Protein AF-A0A2C9KXL7-F1 (afdb_monomer_lite)

Foldseek 3Di:
DDDDDDDPDDDDDDYDDDDDDDDPPDPDPDDDDDDDDDDDDDDDDPPVDDQPDDDDPVLVVVLVVLVLVVQLVLLLLVLVLLCVLLVHDPPDVVSVLSSVVQSVVQVVVQCCCCPVNPVGNDRDHDDLVVSLVSVVSCPDPVSDPDPPPPPDDDDDDPPPPPVDDDPDDDDDDDPDCLVSSVVSSVVVVVVVVVVVVVVVVCVVVCVVVVVVVVDDPVNVVVVVVVSVVSCVVSCCVVCVLPVPLVVQLVVQLCCLVPPVLPPFDQDDDDDDDDDDDDGPRDPCSNSNVNVVSVVVSLVVLQVCLVVPVFDPDLPDSNLVSHSCSCVVVVVPDDPDDDSDPDPD

Organism: Biomphalaria glabrata (NCBI:txid6526)

Sequence (344 aa):
MRHSAGNYKELAMSSVATDDTNKKDEFDFVATGNGESKGVPAPASTLKYKVKDVPPIPVTLMSALQHILLSISGCLTTSAVVADVACVPDDHPVRSQLFCTTLFMVGVCTLMQTAIGVRLPIFQGPSSSFLVPLLALQRDPTWNCSNIYDVNNDNSEFQANVTMATNVSTMAGGIDPLPGIKWRLQQMGGALMAASFVEVILGGFGLLGFILRFIGPITVACTISLIGVSLYRLPIIYGRPNFIVALCCLLLVLTFVLYLNKVKLPLPKCGKGKNLKGRPRFAIFQLIPILLAVVIMWIASWILTLCNVFTDDRNSTAYKARADAKLDIIYSSNWLQLTYPDFN

Secondary structure (DSSP, 8-state):
-----------------------------------------------SS-TT----HHHHHHHHHHHHHHHHHHHHHHHHHHHHHTT--TT-HHHHHHHHHHHHHHHHHHHHHHHTSS-S----PPPGGGHHHHHHHTTSTTT----TT---S---------TTS--S---SS---SHHHHHHHHHHHHHHHHHHHHHHHHHHHTTHHHHHHTT--HHHHHHHHHHHHHHTTHHHHHHHGGGHHHHHHHHHHHHHHHHTGGG----------SS--PPP----HHHHSHHHHHHHHHHHHHHHHHHTT-S---TTSTTGGGSTTTTHHHHHHS-S-----S---

InterPro domains:
  IPR006043 Nucleobase cation symporter 2 family [PF00860] (60-309)

Radius of gyration: 28.24 Å; chains: 1; bounding box: 69×70×94 Å

pLDDT: mean 70.43, std 23.05, range [21.81, 95.06]

Structure (mmCIF, N/CA/C/O backbone):
data_AF-A0A2C9KXL7-F1
#
_entry.id   AF-A0A2C9KXL7-F1
#
loop_
_atom_site.group_PDB
_atom_site.id
_atom_site.type_symbol
_atom_site.label_atom_id
_atom_site.label_alt_id
_atom_site.label_comp_id
_atom_site.label_asym_id
_atom_site.label_entity_id
_atom_site.label_seq_id
_atom_site.pdbx_PDB_ins_code
_atom_site.Cartn_x
_atom_site.Cartn_y
_atom_site.Cartn_z
_atom_site.occupancy
_atom_site.B_iso_or_equiv
_atom_site.auth_seq_id
_atom_site.auth_comp_id
_atom_site.auth_asym_id
_atom_site.auth_atom_id
_atom_site.pdbx_PDB_model_num
ATOM 1 N N . MET A 1 1 ? 42.997 -27.854 56.104 1.00 34.69 1 MET A N 1
ATOM 2 C CA . MET A 1 1 ? 44.311 -27.172 56.028 1.00 34.69 1 MET A CA 1
ATOM 3 C C . MET A 1 1 ? 44.316 -26.395 54.721 1.00 34.69 1 MET A C 1
ATOM 5 O O . MET A 1 1 ? 44.150 -27.016 53.689 1.00 34.69 1 MET A O 1
ATOM 9 N N . ARG A 1 2 ? 44.030 -25.091 54.779 1.00 25.77 2 ARG A N 1
ATOM 10 C CA . ARG A 1 2 ? 44.997 -23.972 54.799 1.00 25.77 2 ARG A CA 1
ATOM 11 C C . ARG A 1 2 ? 45.667 -23.723 53.438 1.00 25.77 2 ARG A C 1
ATOM 13 O O . ARG A 1 2 ? 46.233 -24.643 52.872 1.00 25.77 2 ARG A O 1
ATOM 20 N N . HIS A 1 3 ? 45.682 -22.430 53.091 1.00 28.17 3 HIS A N 1
ATOM 21 C CA . HIS A 1 3 ? 46.387 -21.719 52.012 1.00 28.17 3 HIS A CA 1
ATOM 22 C C . HIS A 1 3 ? 45.658 -21.609 50.666 1.00 28.17 3 HIS A C 1
ATOM 24 O O . HIS A 1 3 ? 45.157 -22.593 50.151 1.00 28.17 3 HIS A O 1
ATOM 30 N N . SER A 1 4 ? 45.607 -20.454 49.999 1.00 28.12 4 SER A N 1
ATOM 31 C CA . SER A 1 4 ? 45.977 -19.066 50.335 1.00 28.12 4 SER A CA 1
ATOM 32 C C . SER A 1 4 ? 45.520 -18.220 49.141 1.00 28.12 4 SER A C 1
ATOM 34 O O . SER A 1 4 ? 45.878 -18.528 48.013 1.00 28.12 4 SER A O 1
ATOM 36 N N . ALA A 1 5 ? 44.601 -17.279 49.341 1.00 28.36 5 ALA A N 1
ATOM 37 C CA . ALA A 1 5 ? 44.811 -15.840 49.162 1.00 28.36 5 ALA A CA 1
ATOM 38 C C . ALA A 1 5 ? 45.624 -15.411 47.920 1.00 28.36 5 ALA A C 1
ATOM 40 O O . ALA A 1 5 ? 46.840 -15.567 47.866 1.00 28.36 5 ALA A O 1
ATOM 41 N N . GLY A 1 6 ? 44.923 -14.744 47.003 1.00 30.23 6 GLY A N 1
ATOM 42 C CA . GLY A 1 6 ? 45.456 -13.906 45.932 1.00 30.23 6 GLY A CA 1
ATOM 43 C C . GLY A 1 6 ? 44.393 -12.881 45.547 1.00 30.23 6 GLY A C 1
ATOM 44 O O . GLY A 1 6 ? 43.761 -12.984 44.506 1.00 30.23 6 GLY A O 1
ATOM 45 N N . ASN A 1 7 ? 44.122 -11.967 46.475 1.00 25.98 7 ASN A N 1
ATOM 46 C CA . ASN A 1 7 ? 43.148 -10.892 46.358 1.00 25.98 7 ASN A CA 1
ATOM 47 C C . ASN A 1 7 ? 43.824 -9.711 45.638 1.00 25.98 7 ASN A C 1
ATOM 49 O O . ASN A 1 7 ? 44.727 -9.106 46.211 1.00 25.98 7 ASN A O 1
ATOM 53 N N . TYR A 1 8 ? 43.379 -9.361 44.430 1.00 29.19 8 TYR A N 1
ATOM 54 C CA . TYR A 1 8 ? 43.470 -7.983 43.947 1.00 29.19 8 TYR A CA 1
ATOM 55 C C . TYR A 1 8 ? 42.103 -7.348 44.171 1.00 29.19 8 TYR A C 1
ATOM 57 O O . TYR A 1 8 ? 41.140 -7.590 43.448 1.00 29.19 8 TYR A O 1
ATOM 65 N N . LYS A 1 9 ? 42.043 -6.595 45.266 1.00 28.52 9 LYS A N 1
ATOM 66 C CA . LYS A 1 9 ? 40.953 -5.706 45.636 1.00 28.52 9 LYS A CA 1
ATOM 67 C C . LYS A 1 9 ? 40.817 -4.565 44.626 1.00 28.52 9 LYS A C 1
ATOM 69 O O . LYS A 1 9 ? 41.809 -3.963 44.237 1.00 28.52 9 LYS A O 1
ATOM 74 N N . GLU A 1 10 ? 39.551 -4.279 44.337 1.00 29.39 10 GLU A N 1
ATOM 75 C CA . GLU A 1 10 ? 38.912 -2.956 44.320 1.00 29.39 10 GLU A CA 1
ATOM 76 C C . GLU A 1 10 ? 39.562 -1.816 43.529 1.00 29.39 10 GLU A C 1
ATOM 78 O O . GLU A 1 10 ? 40.502 -1.168 43.977 1.00 29.39 10 GLU A O 1
ATOM 83 N N . LEU A 1 11 ? 38.888 -1.460 42.436 1.00 27.67 11 LEU A N 1
ATOM 84 C CA . LEU A 1 11 ? 37.921 -0.349 42.408 1.00 27.67 11 LEU A CA 1
ATOM 85 C C . LEU A 1 11 ? 36.633 -0.948 41.782 1.00 27.67 11 LEU A C 1
ATOM 87 O O . LEU A 1 11 ? 36.633 -1.233 40.591 1.00 27.67 11 LEU A O 1
ATOM 91 N N . ALA A 1 12 ? 35.592 -1.420 42.493 1.00 27.14 12 ALA A N 1
ATOM 92 C CA . ALA A 1 12 ? 34.653 -0.703 43.376 1.00 27.14 12 ALA A CA 1
ATOM 93 C C . ALA A 1 12 ? 34.350 0.697 42.819 1.00 27.14 12 ALA A C 1
ATOM 95 O O . ALA A 1 12 ? 35.258 1.491 42.621 1.00 27.14 12 ALA A O 1
ATOM 96 N N . MET A 1 13 ? 33.115 1.087 42.510 1.00 25.73 13 MET A N 1
ATOM 97 C CA . MET A 1 13 ? 31.882 1.005 43.304 1.00 25.73 13 MET A CA 1
ATOM 98 C C . MET A 1 13 ? 30.797 1.635 42.390 1.00 25.73 13 MET A C 1
ATOM 100 O O . MET A 1 13 ? 31.125 2.524 41.613 1.00 25.73 13 MET A O 1
ATOM 104 N N . SER A 1 14 ? 29.506 1.320 42.365 1.00 24.77 14 SER A N 1
ATOM 105 C CA . SER A 1 14 ? 28.594 0.642 43.282 1.00 24.77 14 SER A CA 1
ATOM 106 C C . SER A 1 14 ? 27.264 0.528 42.511 1.00 24.77 14 SER A C 1
ATOM 108 O O . SER A 1 14 ? 26.888 1.488 41.846 1.00 24.77 14 SER A O 1
ATOM 110 N N . SER A 1 15 ? 26.590 -0.627 42.502 1.00 23.67 15 SER A N 1
ATOM 111 C CA . SER A 1 15 ? 25.497 -0.942 43.449 1.00 23.67 15 SER A CA 1
ATOM 112 C C . SER A 1 15 ? 24.140 -0.397 42.971 1.00 23.67 15 SER A C 1
ATOM 114 O O . SER A 1 15 ? 24.034 0.763 42.610 1.00 23.67 15 SER A O 1
ATOM 116 N N . VAL A 1 16 ? 23.035 -1.137 42.970 1.00 25.02 16 VAL A N 1
ATOM 117 C CA . VAL A 1 16 ? 22.742 -2.478 43.482 1.00 25.02 16 VAL A CA 1
ATOM 118 C C . VAL A 1 16 ? 21.429 -2.920 42.838 1.00 25.02 16 VAL A C 1
ATOM 120 O O . VAL A 1 16 ? 20.571 -2.099 42.520 1.00 25.02 16 VAL A O 1
ATOM 123 N N . ALA A 1 17 ? 21.311 -4.227 42.651 1.00 27.42 17 ALA A N 1
ATOM 124 C CA . ALA A 1 17 ? 20.092 -4.915 42.279 1.00 27.42 17 ALA A CA 1
ATOM 125 C C . ALA A 1 17 ? 19.097 -4.986 43.451 1.00 27.42 17 ALA A C 1
ATOM 127 O O . ALA A 1 17 ? 19.484 -5.165 44.599 1.00 27.42 17 ALA A O 1
ATOM 128 N N . THR A 1 18 ? 17.812 -4.918 43.142 1.00 24.58 18 THR A N 1
ATOM 129 C CA . THR A 1 18 ? 16.708 -5.628 43.820 1.00 24.58 18 THR A CA 1
ATOM 130 C C . THR A 1 18 ? 15.579 -5.613 42.782 1.00 24.58 18 THR A C 1
ATOM 132 O O . THR A 1 18 ? 15.239 -4.549 42.272 1.00 24.58 18 THR A O 1
ATOM 135 N N . ASP A 1 19 ? 15.251 -6.743 42.147 1.00 21.81 19 ASP A N 1
ATOM 136 C CA . ASP A 1 19 ? 14.302 -7.762 42.641 1.00 21.81 19 ASP A CA 1
ATOM 137 C C . ASP A 1 19 ? 12.971 -7.075 43.016 1.00 21.81 19 ASP A C 1
ATOM 139 O O . ASP A 1 19 ? 12.951 -6.173 43.843 1.00 21.81 19 ASP A O 1
ATOM 143 N N . ASP A 1 20 ? 11.822 -7.348 42.405 1.00 22.94 20 ASP A N 1
ATOM 144 C CA . ASP A 1 20 ? 11.291 -8.673 42.142 1.00 22.94 20 ASP A CA 1
ATOM 145 C C . ASP A 1 20 ? 10.040 -8.569 41.229 1.00 22.94 20 ASP A C 1
ATOM 147 O O . ASP A 1 20 ? 9.302 -7.583 41.245 1.00 22.94 20 ASP A O 1
ATOM 151 N N . THR A 1 21 ? 9.854 -9.611 40.422 1.00 24.66 21 THR A N 1
ATOM 152 C CA . THR A 1 21 ? 8.599 -10.200 39.916 1.00 24.66 21 THR A CA 1
ATOM 153 C C . THR A 1 21 ? 7.390 -9.365 39.418 1.00 24.66 21 THR A C 1
ATOM 155 O O . THR A 1 21 ? 6.641 -8.721 40.143 1.00 24.66 21 THR A O 1
ATOM 158 N N . ASN A 1 22 ? 7.046 -9.671 38.156 1.00 28.45 22 ASN A N 1
ATOM 159 C CA . ASN A 1 22 ? 5.683 -9.923 37.661 1.00 28.45 22 ASN A CA 1
ATOM 160 C C . ASN A 1 22 ? 4.762 -8.709 37.423 1.00 28.45 22 ASN A C 1
ATOM 162 O O . ASN A 1 22 ? 3.909 -8.358 38.236 1.00 28.45 22 ASN A O 1
ATOM 166 N N . LYS A 1 23 ? 4.813 -8.172 36.198 1.00 24.20 23 LYS A N 1
ATOM 167 C CA . LYS A 1 23 ? 3.629 -7.578 35.574 1.00 24.20 23 LYS A CA 1
ATOM 168 C C . LYS A 1 23 ? 3.590 -7.945 34.097 1.00 24.20 23 LYS A C 1
ATOM 170 O O . LYS A 1 23 ? 4.365 -7.447 33.291 1.00 24.20 23 LYS A O 1
ATOM 175 N N . LYS A 1 24 ? 2.713 -8.899 33.791 1.00 23.48 24 LYS A N 1
ATOM 176 C CA . LYS A 1 24 ? 2.246 -9.216 32.445 1.00 23.48 24 LYS A CA 1
ATOM 177 C C . LYS A 1 24 ? 1.692 -7.936 31.823 1.00 23.48 24 LYS A C 1
ATOM 179 O O . LYS A 1 24 ? 0.673 -7.429 32.287 1.00 23.48 24 LYS A O 1
ATOM 184 N N . ASP A 1 25 ? 2.338 -7.447 30.775 1.00 26.02 25 ASP A N 1
ATOM 185 C CA . ASP A 1 25 ? 1.721 -6.490 29.863 1.00 26.02 25 ASP A CA 1
ATOM 186 C C . ASP A 1 25 ? 0.778 -7.287 28.955 1.00 26.02 25 ASP A C 1
ATOM 188 O O . ASP A 1 25 ? 1.107 -7.718 27.849 1.00 26.02 25 ASP A O 1
ATOM 192 N N . GLU A 1 26 ? -0.377 -7.592 29.542 1.00 25.67 26 GLU A N 1
ATOM 193 C CA . GLU A 1 26 ? -1.526 -8.246 28.940 1.00 25.67 26 GLU A CA 1
ATOM 194 C C . GLU A 1 26 ? -2.040 -7.362 27.796 1.00 25.67 26 GLU A C 1
ATOM 196 O O . GLU A 1 26 ? -2.514 -6.242 27.994 1.00 25.67 26 GLU A O 1
ATOM 201 N N . PHE A 1 27 ? -1.867 -7.845 26.566 1.00 25.75 27 PHE A N 1
ATOM 202 C CA . PHE A 1 27 ? -2.439 -7.249 25.365 1.00 25.75 27 PHE A CA 1
ATOM 203 C C . PHE A 1 27 ? -3.922 -7.634 25.323 1.00 25.75 27 PHE A C 1
ATOM 205 O O . PHE A 1 27 ? -4.322 -8.581 24.647 1.00 25.75 27 PHE A O 1
ATOM 212 N N . ASP A 1 28 ? -4.717 -6.935 26.129 1.00 21.83 28 ASP A N 1
ATOM 213 C CA . ASP A 1 28 ? -6.133 -7.216 26.320 1.00 21.83 28 ASP A CA 1
ATOM 214 C C . ASP A 1 28 ? -6.976 -6.685 25.154 1.00 21.83 28 ASP A C 1
ATOM 216 O O . ASP A 1 28 ? -7.338 -5.509 25.065 1.00 21.83 28 ASP A O 1
ATOM 220 N N . PHE A 1 29 ? -7.332 -7.601 24.256 1.00 25.09 29 PHE A N 1
ATOM 22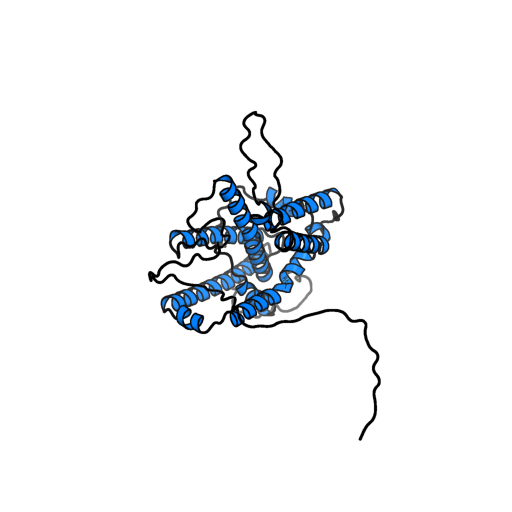1 C CA . PHE A 1 29 ? -8.543 -7.509 23.451 1.00 25.09 29 PHE A CA 1
ATOM 222 C C . PHE A 1 29 ? -9.728 -7.904 24.347 1.00 25.09 29 PHE A C 1
ATOM 224 O O . PHE A 1 29 ? -10.138 -9.062 24.378 1.00 25.09 29 PHE A O 1
ATOM 231 N N . VAL A 1 30 ? -10.267 -6.955 25.117 1.00 25.06 30 VAL A N 1
ATOM 232 C CA . VAL A 1 30 ? -11.455 -7.195 25.954 1.00 25.06 30 VAL A CA 1
ATOM 233 C C . VAL A 1 30 ? -12.705 -6.693 25.239 1.00 25.06 30 VAL A C 1
ATOM 235 O O . VAL A 1 30 ? -12.996 -5.497 25.173 1.00 25.06 30 VAL A O 1
ATOM 238 N N . ALA A 1 31 ? -13.461 -7.659 24.717 1.00 25.52 31 ALA A N 1
ATOM 239 C CA . ALA A 1 31 ? -14.875 -7.523 24.410 1.00 25.52 31 ALA A CA 1
ATOM 240 C C . ALA A 1 31 ? -15.640 -7.144 25.691 1.00 25.52 31 ALA A C 1
ATOM 242 O O . ALA A 1 31 ? -15.493 -7.776 26.735 1.00 25.52 31 ALA A O 1
ATOM 243 N N . THR A 1 32 ? -16.442 -6.084 25.625 1.00 25.55 32 THR A N 1
ATOM 244 C CA . THR A 1 32 ? -17.173 -5.549 26.777 1.00 25.55 32 THR A CA 1
ATOM 245 C C . THR A 1 32 ? -18.325 -6.481 27.170 1.00 25.55 32 THR A C 1
ATOM 247 O O . THR A 1 32 ? -19.296 -6.611 26.428 1.00 25.55 32 THR A O 1
ATOM 250 N N . GLY A 1 33 ? -18.228 -7.099 28.349 1.00 23.62 33 GLY A N 1
ATOM 251 C CA . GLY A 1 33 ? -19.326 -7.749 29.067 1.00 23.62 33 GLY A CA 1
ATOM 252 C C . GLY A 1 33 ? -19.665 -6.961 30.336 1.00 23.62 33 GLY A C 1
ATOM 253 O O . GLY A 1 33 ? -18.771 -6.552 31.071 1.00 23.62 33 GLY A O 1
ATOM 254 N N . ASN A 1 34 ? -20.957 -6.706 30.549 1.00 27.16 34 ASN A N 1
ATOM 255 C CA . ASN A 1 34 ? -21.534 -5.942 31.660 1.00 27.16 34 ASN A CA 1
ATOM 256 C C . ASN A 1 34 ? -21.192 -6.515 33.048 1.00 27.16 34 ASN A C 1
ATOM 258 O O . ASN A 1 34 ? -21.347 -7.711 33.278 1.00 27.16 34 ASN A O 1
ATOM 262 N N . GLY A 1 35 ? -20.878 -5.631 34.000 1.00 23.31 35 GLY A N 1
ATOM 263 C CA . GLY A 1 35 ? -20.831 -5.937 35.430 1.00 23.31 35 GLY A CA 1
ATOM 264 C C . GLY A 1 35 ? -20.414 -4.716 36.251 1.00 23.31 35 GLY A C 1
ATOM 265 O O . GLY A 1 35 ? -19.283 -4.252 36.153 1.00 23.31 35 GLY A O 1
ATOM 266 N N . GLU A 1 36 ? -21.338 -4.166 37.037 1.00 30.67 36 GLU A N 1
ATOM 267 C CA . GLU A 1 36 ? -21.091 -3.069 37.978 1.00 30.67 36 GLU A CA 1
ATOM 268 C C . GLU A 1 36 ? -20.179 -3.511 39.139 1.00 30.67 36 GLU A C 1
ATOM 270 O O . GLU A 1 36 ? -20.520 -4.437 39.871 1.00 30.67 36 GLU A O 1
ATOM 275 N N . SER A 1 37 ? -19.077 -2.792 39.400 1.00 22.83 37 SER A N 1
ATOM 276 C CA . SER A 1 37 ? -18.490 -2.731 40.749 1.00 22.83 37 SER A CA 1
ATOM 277 C C . SER A 1 37 ? -17.649 -1.469 40.994 1.00 22.83 37 SER A C 1
ATOM 279 O O . SER A 1 37 ? -16.688 -1.171 40.291 1.00 22.83 37 SER A O 1
ATOM 281 N N . LYS A 1 38 ? -18.066 -0.765 42.045 1.00 25.28 38 LYS A N 1
ATOM 282 C CA . LYS A 1 38 ? -17.496 0.345 42.824 1.00 25.28 38 LYS A CA 1
ATOM 283 C C . LYS A 1 38 ? -15.983 0.653 42.697 1.00 25.28 38 LYS A C 1
ATOM 285 O O . LYS A 1 38 ? -15.133 -0.133 43.086 1.00 25.28 38 LYS A O 1
ATOM 290 N N . GLY A 1 39 ? -15.716 1.900 42.290 1.00 33.28 39 GLY A N 1
ATOM 291 C CA . GLY A 1 39 ? -14.722 2.856 42.811 1.00 33.28 39 GLY A CA 1
ATOM 292 C C . GLY A 1 39 ? -13.365 2.380 43.347 1.00 33.28 39 GLY A C 1
ATOM 293 O O . GLY A 1 39 ? -13.213 2.198 44.550 1.00 33.28 39 GLY A O 1
ATOM 294 N N . VAL A 1 40 ? -12.349 2.417 42.479 1.00 30.61 40 VAL A N 1
ATOM 295 C CA . VAL A 1 40 ? -10.940 2.702 42.817 1.00 30.61 40 VAL A CA 1
ATOM 296 C C . VAL A 1 40 ? -10.418 3.687 41.754 1.00 30.61 40 VAL A C 1
ATOM 298 O O . VAL A 1 40 ? -10.640 3.438 40.566 1.00 30.61 40 VAL A O 1
ATOM 301 N N . PRO A 1 41 ? -9.786 4.827 42.106 1.00 34.94 41 PRO A N 1
ATOM 302 C CA . PRO A 1 41 ? -9.325 5.798 41.115 1.00 34.94 41 PRO A CA 1
ATOM 303 C C . PRO A 1 41 ? -8.120 5.232 40.351 1.00 34.94 41 PRO A C 1
ATOM 305 O O . PRO A 1 41 ? -7.000 5.196 40.856 1.00 34.94 41 PRO A O 1
ATOM 308 N N . ALA A 1 42 ? -8.365 4.763 39.127 1.00 33.91 42 ALA A N 1
ATOM 309 C CA . ALA A 1 42 ? -7.331 4.288 38.217 1.00 33.91 42 ALA A CA 1
ATOM 310 C C . ALA A 1 42 ? -6.404 5.445 37.779 1.00 33.91 42 ALA A C 1
ATOM 312 O O . ALA A 1 42 ? -6.883 6.566 37.569 1.00 33.91 42 ALA A O 1
ATOM 313 N N . PRO A 1 43 ? -5.089 5.204 37.604 1.00 38.47 43 PRO A N 1
ATOM 314 C CA . PRO A 1 43 ? -4.171 6.203 37.069 1.00 38.47 43 PRO A CA 1
ATOM 315 C C . PRO A 1 43 ? -4.641 6.613 35.671 1.00 38.47 43 PRO A C 1
ATOM 317 O O . PRO A 1 43 ? -4.888 5.766 34.814 1.00 38.47 43 PRO A O 1
ATOM 320 N N . ALA A 1 44 ? -4.805 7.919 35.461 1.00 38.38 44 ALA A N 1
ATOM 321 C CA . ALA A 1 44 ? -5.351 8.484 34.236 1.00 38.38 44 ALA A CA 1
ATOM 322 C C . ALA A 1 44 ? -4.563 8.005 33.004 1.00 38.38 44 ALA A C 1
ATOM 324 O O . ALA A 1 44 ? -3.461 8.477 32.730 1.00 38.38 44 ALA A O 1
ATOM 325 N N . SER A 1 45 ? -5.146 7.081 32.240 1.00 45.03 45 SER A N 1
ATOM 326 C CA . SER A 1 45 ? -4.682 6.732 30.903 1.00 45.03 45 SER A CA 1
ATOM 327 C C . SER A 1 45 ? -4.687 7.998 30.048 1.00 45.03 45 SER A C 1
ATOM 329 O O . SER A 1 45 ? -5.739 8.618 29.870 1.00 45.03 45 SER A O 1
ATOM 331 N N . THR A 1 46 ? -3.530 8.388 29.516 1.00 54.69 46 THR A N 1
ATOM 332 C CA . THR A 1 46 ? -3.319 9.604 28.712 1.00 54.69 46 THR A CA 1
ATOM 333 C C . THR A 1 46 ? -3.922 9.491 27.302 1.00 54.69 46 THR A C 1
ATOM 335 O O . THR A 1 46 ? -3.288 9.834 26.305 1.00 54.69 46 THR A O 1
ATOM 338 N N . LEU A 1 47 ? -5.148 8.981 27.189 1.00 58.72 47 LEU A N 1
ATOM 339 C CA . LEU A 1 47 ? -5.907 8.948 25.949 1.00 58.72 47 LEU A CA 1
ATOM 340 C C . LEU A 1 47 ? -6.488 10.347 25.713 1.00 58.72 47 LEU A C 1
ATOM 342 O O . LEU A 1 47 ? -7.401 10.782 26.411 1.00 58.72 47 LEU A O 1
ATOM 346 N N . LYS A 1 48 ? -5.925 11.080 24.749 1.00 67.06 48 LYS A N 1
ATOM 347 C CA . LYS A 1 48 ? -6.320 12.471 24.478 1.00 67.06 48 LYS A CA 1
ATOM 348 C C . LYS A 1 48 ? -7.705 12.593 23.826 1.00 67.06 48 LYS A C 1
ATOM 350 O O . LYS A 1 48 ? -8.341 13.629 23.984 1.00 67.06 48 LYS A O 1
ATOM 355 N N . TYR A 1 49 ? -8.147 11.551 23.120 1.00 72.44 49 TYR A N 1
ATOM 356 C CA . TYR A 1 49 ? -9.453 11.459 22.467 1.00 72.44 49 TYR A CA 1
ATOM 357 C C . TYR A 1 49 ? -9.981 10.028 22.578 1.00 72.44 49 TYR A C 1
ATOM 359 O O . TYR A 1 49 ? -9.250 9.082 22.279 1.00 72.44 49 TYR A O 1
ATOM 367 N N . LYS A 1 50 ? -11.234 9.860 23.003 1.00 75.88 50 LYS A N 1
ATOM 368 C CA . LYS A 1 50 ? -11.951 8.579 22.967 1.00 75.88 50 LYS A CA 1
ATOM 369 C C . LYS A 1 50 ? -12.506 8.311 21.568 1.00 75.88 50 LYS A C 1
ATOM 371 O O . LYS A 1 50 ? -12.684 9.222 20.770 1.00 75.88 50 LYS A O 1
ATOM 376 N N . VAL A 1 51 ? -12.855 7.051 21.302 1.00 78.44 51 VAL A N 1
ATOM 377 C CA . VAL A 1 51 ? -13.396 6.584 20.008 1.00 78.44 51 VAL A CA 1
ATOM 378 C C . VAL A 1 51 ? -14.661 7.343 19.576 1.00 78.44 51 VAL A C 1
ATOM 380 O O . VAL A 1 51 ? -14.905 7.497 18.386 1.00 78.44 51 VAL A O 1
ATOM 383 N N . LYS A 1 52 ? -15.464 7.825 20.533 1.00 78.12 52 LYS A N 1
ATOM 384 C CA . LYS A 1 52 ? -16.705 8.578 20.279 1.00 78.12 52 LYS A CA 1
ATOM 385 C C . LYS A 1 52 ? -16.534 10.099 20.362 1.00 78.12 52 LYS A C 1
ATOM 387 O O . LYS A 1 52 ? -17.512 10.819 20.176 1.00 78.12 52 LYS A O 1
ATOM 392 N N . ASP A 1 53 ? -15.336 10.590 20.674 1.00 80.69 53 ASP A N 1
ATOM 393 C CA . ASP A 1 53 ? -15.105 12.027 20.793 1.00 80.69 53 ASP A CA 1
ATOM 394 C C . ASP A 1 53 ? -14.987 12.646 19.397 1.00 80.69 53 ASP A C 1
ATOM 396 O O . ASP A 1 53 ? -14.363 12.077 18.503 1.00 80.69 53 ASP A O 1
ATOM 400 N N . VAL A 1 54 ? -15.559 13.837 19.215 1.00 79.75 54 VAL A N 1
ATOM 401 C CA . VAL A 1 54 ? -15.466 14.596 17.962 1.00 79.75 54 VAL A CA 1
ATOM 402 C C . VAL A 1 54 ? -14.428 15.708 18.150 1.00 79.75 54 VAL A C 1
ATOM 404 O O . VAL A 1 54 ? -14.747 16.745 18.743 1.00 79.75 54 VAL A O 1
ATOM 407 N N . PRO A 1 55 ? -13.166 15.514 17.716 1.00 78.62 55 PRO A N 1
ATOM 408 C CA . PRO A 1 55 ? -12.158 16.559 17.805 1.00 78.62 55 PRO A CA 1
ATOM 409 C C . PRO A 1 55 ? -12.517 17.771 16.928 1.00 78.62 55 PRO A C 1
ATOM 411 O O . PRO A 1 55 ? -13.307 17.660 15.986 1.00 78.62 55 PRO A O 1
ATOM 414 N N . PRO A 1 56 ? -11.930 18.950 17.209 1.00 83.75 56 PRO A N 1
ATOM 415 C CA . PRO A 1 56 ? -12.144 20.139 16.393 1.00 83.75 56 PRO A CA 1
ATOM 416 C C . PRO A 1 56 ? -11.722 19.893 14.938 1.00 83.75 56 PRO A C 1
ATOM 418 O O . PRO A 1 56 ? -10.665 19.314 14.683 1.00 83.75 56 PRO A O 1
ATOM 421 N N . ILE A 1 57 ? -12.525 20.409 13.999 1.00 82.88 57 ILE A N 1
ATOM 422 C CA . ILE A 1 57 ? -12.423 20.174 12.544 1.00 82.88 57 ILE A CA 1
ATOM 423 C C . ILE A 1 57 ? -10.982 20.251 11.996 1.00 82.88 57 ILE A C 1
ATOM 425 O O . ILE A 1 57 ? -10.600 19.344 11.258 1.00 82.88 57 ILE A O 1
ATOM 429 N N . PRO A 1 58 ? -10.137 21.242 12.359 1.00 81.88 58 PRO A N 1
ATOM 430 C CA . PRO A 1 58 ? -8.778 21.330 11.814 1.00 81.88 58 PRO A CA 1
ATOM 431 C C . PRO A 1 58 ? -7.875 20.159 12.221 1.00 81.88 58 PRO A C 1
ATOM 433 O O . PRO A 1 58 ? -7.020 19.734 11.448 1.00 81.88 58 PRO A O 1
ATOM 436 N N . VAL A 1 59 ? -8.060 19.630 13.434 1.00 79.62 59 VAL A N 1
ATOM 437 C CA . VAL A 1 59 ? -7.290 18.483 13.933 1.00 79.62 59 VAL A CA 1
ATOM 438 C C . VAL A 1 59 ? -7.754 17.217 13.224 1.00 79.62 59 VAL A C 1
ATOM 440 O O . VAL A 1 59 ? -6.923 16.459 12.733 1.00 79.62 59 VAL A O 1
ATOM 443 N N . THR A 1 60 ? -9.069 17.034 13.098 1.00 83.50 60 THR A N 1
ATOM 444 C CA . THR A 1 60 ? -9.665 15.903 12.379 1.00 83.50 60 THR A CA 1
ATOM 445 C C . THR A 1 60 ? -9.219 15.866 10.922 1.00 83.50 60 THR A C 1
ATOM 447 O O . THR A 1 60 ? -8.811 14.815 10.443 1.00 83.50 60 THR A O 1
ATOM 450 N N . LEU A 1 61 ? -9.232 17.011 10.232 1.00 85.88 61 LEU A N 1
ATOM 451 C CA . LEU A 1 61 ? -8.808 17.114 8.835 1.00 85.88 61 LEU A CA 1
ATOM 452 C C . LEU A 1 61 ? -7.334 16.728 8.663 1.00 85.88 61 LEU A C 1
ATOM 454 O O . LEU A 1 61 ? -6.996 15.958 7.767 1.00 85.88 61 LEU A O 1
ATOM 458 N N . MET A 1 62 ? -6.456 17.225 9.538 1.00 81.06 62 MET A N 1
ATOM 459 C CA . MET A 1 62 ? -5.026 16.932 9.442 1.00 81.06 62 MET A CA 1
ATOM 460 C C . MET A 1 62 ? -4.703 15.474 9.800 1.00 81.06 62 MET A C 1
ATOM 462 O O . MET A 1 62 ? -3.878 14.846 9.137 1.00 81.06 62 MET A O 1
ATOM 466 N N . SER A 1 63 ? -5.383 14.903 10.796 1.00 80.75 63 SER A N 1
ATOM 467 C CA . SER A 1 63 ? -5.265 13.478 11.125 1.00 80.75 63 SER A CA 1
ATOM 468 C C . SER A 1 63 ? -5.836 12.580 10.024 1.00 80.75 63 SER A C 1
ATOM 470 O O . SER A 1 63 ? -5.227 11.565 9.694 1.00 80.75 63 SER A O 1
ATOM 472 N N . ALA A 1 64 ? -6.953 12.957 9.397 1.00 86.00 64 ALA A N 1
ATOM 473 C CA . ALA A 1 64 ? -7.508 12.230 8.256 1.00 86.00 64 ALA A CA 1
ATOM 474 C C . ALA A 1 64 ? -6.536 12.230 7.067 1.00 86.00 64 ALA A C 1
ATOM 476 O O . ALA A 1 64 ? -6.266 11.174 6.495 1.00 86.00 64 ALA A O 1
ATOM 477 N N . LEU A 1 65 ? -5.938 13.385 6.754 1.00 86.25 65 LEU A N 1
ATOM 478 C CA . LEU A 1 65 ? -4.914 13.499 5.715 1.00 86.25 65 LEU A CA 1
ATOM 479 C C . LEU A 1 65 ? -3.719 12.576 5.994 1.00 86.25 65 LEU A C 1
ATOM 481 O O . LEU A 1 65 ? -3.238 11.895 5.089 1.00 86.25 65 LEU A O 1
ATOM 485 N N . GLN A 1 66 ? -3.263 12.505 7.247 1.00 87.69 66 GLN A N 1
ATOM 486 C CA . GLN A 1 66 ? -2.204 11.577 7.636 1.00 87.69 66 GLN A CA 1
ATOM 487 C C . GLN A 1 66 ? -2.614 10.118 7.422 1.00 87.69 66 GLN A C 1
ATOM 489 O O . GLN A 1 66 ? -1.823 9.355 6.875 1.00 87.69 66 GLN A O 1
ATOM 494 N N . HIS A 1 67 ? -3.815 9.714 7.840 1.00 85.81 67 HIS A N 1
ATOM 495 C CA . HIS A 1 67 ? -4.276 8.339 7.638 1.00 85.81 67 HIS A CA 1
ATOM 496 C C . HIS A 1 67 ? -4.338 7.970 6.153 1.00 85.81 67 HIS A C 1
ATOM 498 O O . HIS A 1 67 ? -3.888 6.887 5.782 1.00 85.81 67 HIS A O 1
ATOM 504 N N . ILE A 1 68 ? -4.790 8.892 5.299 1.00 88.19 68 ILE A N 1
ATOM 505 C CA . ILE A 1 68 ? -4.786 8.710 3.844 1.00 88.19 68 ILE A CA 1
ATOM 506 C C . ILE A 1 68 ? -3.349 8.529 3.332 1.00 88.19 68 ILE A C 1
ATOM 508 O O . ILE A 1 68 ? -3.052 7.531 2.678 1.00 88.19 68 ILE A O 1
ATOM 512 N N . LEU A 1 69 ? -2.421 9.421 3.686 1.00 87.00 69 LEU A N 1
ATOM 513 C CA . LEU A 1 69 ? -1.025 9.348 3.230 1.00 87.00 69 LEU A CA 1
ATOM 514 C C . LEU A 1 69 ? -0.293 8.089 3.712 1.00 87.00 69 LEU A C 1
ATOM 516 O O . LEU A 1 69 ? 0.468 7.489 2.955 1.00 87.00 69 LEU A O 1
ATOM 520 N N . LEU A 1 70 ? -0.556 7.647 4.942 1.00 86.44 70 LEU A N 1
ATOM 521 C CA . LEU A 1 70 ? -0.018 6.390 5.467 1.00 86.44 70 LEU A CA 1
ATOM 522 C C . LEU A 1 70 ? -0.578 5.179 4.717 1.00 86.44 70 LEU A C 1
ATOM 524 O O . LEU A 1 70 ? 0.170 4.258 4.386 1.00 86.44 70 LEU A O 1
ATOM 528 N N . SER A 1 71 ? -1.878 5.192 4.415 1.00 87.75 71 SER A N 1
ATOM 529 C CA . SER A 1 71 ? -2.534 4.098 3.697 1.00 87.75 71 SER A CA 1
ATOM 530 C C . SER A 1 71 ? -2.067 3.954 2.248 1.00 87.75 71 SER A C 1
ATOM 532 O O . SER A 1 71 ? -1.950 2.832 1.748 1.00 87.75 71 SER A O 1
ATOM 534 N N . ILE A 1 72 ? -1.731 5.072 1.596 1.00 90.19 72 ILE A N 1
ATOM 535 C CA . ILE A 1 72 ? -1.239 5.103 0.216 1.00 90.19 72 ILE A CA 1
ATOM 536 C C . ILE A 1 72 ? 0.020 4.245 0.058 1.00 90.19 72 ILE A C 1
ATOM 538 O O . ILE A 1 72 ? 0.124 3.513 -0.921 1.00 90.19 72 ILE A O 1
ATOM 542 N N . SER A 1 73 ? 0.938 4.262 1.029 1.00 88.50 73 SER A N 1
ATOM 543 C CA . SER A 1 73 ? 2.177 3.470 0.971 1.00 88.50 73 SER A CA 1
ATOM 544 C C . SER A 1 73 ? 1.913 1.957 0.908 1.00 88.50 73 SER A C 1
ATOM 546 O O . SER A 1 73 ? 2.490 1.248 0.078 1.00 88.50 73 SER A O 1
ATOM 548 N N . GLY A 1 74 ? 0.985 1.457 1.735 1.00 87.88 74 GLY A N 1
ATOM 549 C CA . GLY A 1 74 ? 0.598 0.042 1.736 1.00 87.88 74 GLY A CA 1
ATOM 550 C C . GLY A 1 74 ? -0.106 -0.373 0.442 1.00 87.88 74 GLY A C 1
ATOM 551 O O . GLY A 1 74 ? 0.213 -1.414 -0.136 1.00 87.88 74 GLY A O 1
ATOM 552 N N . CYS A 1 75 ? -1.008 0.474 -0.060 1.00 91.94 75 CYS A N 1
ATOM 553 C CA . CYS A 1 75 ? -1.705 0.243 -1.329 1.00 91.94 75 CYS A CA 1
ATOM 554 C C . CYS A 1 75 ? -0.743 0.276 -2.523 1.00 91.94 75 CYS A C 1
ATOM 556 O O . CYS A 1 75 ? -0.843 -0.556 -3.423 1.00 91.94 75 CYS A O 1
ATOM 558 N N . LEU A 1 76 ? 0.222 1.197 -2.511 1.00 91.25 76 LEU A N 1
ATOM 559 C CA . LEU A 1 76 ? 1.236 1.316 -3.552 1.00 91.25 76 LEU A CA 1
ATOM 560 C C . LEU A 1 76 ? 2.145 0.093 -3.569 1.00 91.25 76 LEU A C 1
ATOM 562 O O . LEU A 1 76 ? 2.345 -0.490 -4.626 1.00 91.25 76 LEU A O 1
ATOM 566 N N . THR A 1 77 ? 2.650 -0.324 -2.406 1.00 90.69 77 THR A N 1
ATOM 567 C CA . THR A 1 77 ? 3.548 -1.483 -2.292 1.00 90.69 77 THR A CA 1
ATOM 568 C C . THR A 1 77 ? 2.861 -2.758 -2.770 1.00 90.69 77 THR A C 1
ATOM 570 O O . THR A 1 77 ? 3.427 -3.517 -3.546 1.00 90.69 77 THR A O 1
ATOM 573 N N . THR A 1 78 ? 1.623 -2.992 -2.339 1.00 90.94 78 THR A N 1
ATOM 574 C CA . THR A 1 78 ? 0.872 -4.195 -2.726 1.00 90.94 78 THR A CA 1
ATOM 575 C C . THR A 1 78 ? 0.525 -4.199 -4.212 1.00 90.94 78 THR A C 1
ATOM 577 O O . THR A 1 78 ? 0.767 -5.202 -4.876 1.00 90.94 78 THR A O 1
ATOM 580 N N . SER A 1 79 ? 0.058 -3.076 -4.762 1.00 91.75 79 SER A N 1
ATOM 581 C CA . SER A 1 79 ? -0.230 -2.951 -6.201 1.00 91.75 79 SER A CA 1
ATOM 582 C C . SER A 1 79 ? 1.032 -3.100 -7.049 1.00 91.75 79 SER A C 1
ATOM 584 O O . SER A 1 79 ? 1.006 -3.752 -8.087 1.00 91.75 79 SER A O 1
ATOM 586 N N . ALA A 1 80 ? 2.150 -2.533 -6.591 1.00 89.62 80 ALA A N 1
ATOM 587 C CA . ALA A 1 80 ? 3.447 -2.653 -7.240 1.00 89.62 80 ALA A CA 1
ATOM 588 C C . ALA A 1 80 ? 3.919 -4.111 -7.279 1.00 89.62 80 ALA A C 1
ATOM 590 O O . ALA A 1 80 ? 4.277 -4.598 -8.344 1.00 89.62 80 ALA A O 1
ATOM 591 N N . VAL A 1 81 ? 3.833 -4.830 -6.157 1.00 89.88 81 VAL A N 1
ATOM 592 C CA . VAL A 1 81 ? 4.205 -6.250 -6.101 1.00 89.88 81 VAL A CA 1
ATOM 593 C C . VAL A 1 81 ? 3.286 -7.100 -6.968 1.00 89.88 81 VAL A C 1
ATOM 595 O O . VAL A 1 81 ? 3.768 -7.958 -7.695 1.00 89.88 81 VAL A O 1
ATOM 598 N N . VAL A 1 82 ? 1.973 -6.865 -6.933 1.00 90.19 82 VAL A N 1
ATOM 599 C CA . VAL A 1 82 ? 1.027 -7.592 -7.792 1.00 90.19 82 VAL A CA 1
ATOM 600 C C . VAL A 1 82 ? 1.334 -7.345 -9.270 1.00 90.19 82 VAL A C 1
ATOM 602 O O . VAL A 1 82 ? 1.332 -8.291 -10.051 1.00 90.19 82 VAL A O 1
ATOM 605 N N . ALA A 1 83 ? 1.642 -6.105 -9.650 1.00 88.88 83 ALA A N 1
ATOM 606 C CA . ALA A 1 83 ? 2.039 -5.763 -11.011 1.00 88.88 83 ALA A CA 1
ATOM 607 C C . ALA A 1 83 ? 3.373 -6.421 -11.415 1.00 88.88 83 ALA A C 1
ATOM 609 O O . ALA A 1 83 ? 3.481 -6.920 -12.533 1.00 88.88 83 ALA A O 1
ATOM 610 N N . ASP A 1 84 ? 4.353 -6.475 -10.507 1.00 87.25 84 ASP A N 1
ATOM 611 C CA . ASP A 1 84 ? 5.651 -7.124 -10.740 1.00 87.25 84 ASP A CA 1
ATOM 612 C C . ASP A 1 84 ? 5.489 -8.643 -10.907 1.00 87.25 84 ASP A C 1
ATOM 614 O O . ASP A 1 84 ? 6.090 -9.235 -11.802 1.00 87.25 84 ASP A O 1
ATOM 618 N N . VAL A 1 85 ? 4.636 -9.271 -10.089 1.00 85.81 85 VAL A N 1
ATOM 619 C CA . VAL A 1 85 ? 4.294 -10.693 -10.222 1.00 85.81 85 VAL A CA 1
ATOM 620 C C . VAL A 1 85 ? 3.594 -10.923 -11.553 1.00 85.81 85 VAL A C 1
ATOM 622 O O . VAL A 1 85 ? 4.040 -11.783 -12.299 1.00 85.81 85 VAL A O 1
ATOM 625 N N . ALA A 1 86 ? 2.589 -10.111 -11.900 1.00 83.56 86 ALA A N 1
ATOM 626 C CA . ALA A 1 86 ? 1.829 -10.174 -13.152 1.00 83.56 86 ALA A CA 1
ATOM 627 C C . ALA A 1 86 ? 2.620 -9.794 -14.425 1.00 83.56 86 ALA A C 1
ATOM 629 O O . ALA A 1 86 ? 2.033 -9.783 -15.505 1.00 83.56 86 ALA A O 1
ATOM 630 N N . CYS A 1 87 ? 3.927 -9.526 -14.326 1.00 82.75 87 CYS A N 1
ATOM 631 C CA . CYS A 1 87 ? 4.809 -9.159 -15.439 1.00 82.75 87 CYS A CA 1
ATOM 632 C C . CYS A 1 87 ? 4.420 -7.852 -16.155 1.00 82.75 87 CYS A C 1
ATOM 634 O O . CYS A 1 87 ? 4.593 -7.727 -17.368 1.00 82.75 87 CYS A O 1
ATOM 636 N N . VAL A 1 88 ? 3.886 -6.870 -15.424 1.00 82.19 88 VAL A N 1
ATOM 637 C CA . VAL A 1 88 ? 3.530 -5.558 -15.982 1.00 82.19 88 VAL A CA 1
ATOM 638 C C . VAL A 1 88 ? 4.784 -4.677 -16.081 1.00 82.19 88 VAL A C 1
ATOM 640 O O . VAL A 1 88 ? 5.424 -4.440 -15.054 1.00 82.19 88 VAL A O 1
ATOM 643 N N . PRO A 1 89 ? 5.127 -4.132 -17.265 1.00 78.81 89 PRO A N 1
ATOM 644 C CA . PRO A 1 89 ? 6.247 -3.199 -17.408 1.00 78.81 89 PRO A CA 1
ATOM 645 C C . PRO A 1 89 ? 6.093 -1.935 -16.543 1.00 78.81 89 PRO A C 1
ATOM 647 O O . PRO A 1 89 ? 4.981 -1.444 -16.340 1.00 78.81 89 PRO A O 1
ATOM 650 N N . ASP A 1 90 ? 7.216 -1.365 -16.087 1.00 74.38 90 ASP A N 1
ATOM 651 C CA . ASP A 1 90 ? 7.273 -0.189 -15.192 1.00 74.38 90 ASP A CA 1
ATOM 652 C C . ASP A 1 90 ? 6.507 1.046 -15.714 1.00 74.38 90 ASP A C 1
ATOM 654 O O . ASP A 1 90 ? 5.988 1.837 -14.918 1.00 74.38 90 ASP A O 1
ATOM 658 N N . ASP A 1 91 ? 6.444 1.201 -17.038 1.00 72.69 91 ASP A N 1
ATOM 659 C CA . ASP A 1 91 ? 5.859 2.357 -17.728 1.00 72.69 91 ASP A CA 1
ATOM 660 C C . ASP A 1 91 ? 4.433 2.095 -18.244 1.00 72.69 91 ASP A C 1
ATOM 662 O O . ASP A 1 91 ? 3.817 2.963 -18.862 1.00 72.69 91 ASP A O 1
ATOM 666 N N . HIS A 1 92 ? 3.878 0.904 -17.994 1.00 78.00 92 HIS A N 1
ATOM 667 C CA . HIS A 1 92 ? 2.567 0.537 -18.518 1.00 78.00 92 HIS A CA 1
ATOM 668 C C . HIS A 1 92 ? 1.425 1.178 -17.699 1.00 78.00 92 HIS A C 1
ATOM 670 O O . HIS A 1 92 ? 1.425 1.084 -16.464 1.00 78.00 92 HIS A O 1
ATOM 676 N N . PRO A 1 93 ? 0.382 1.747 -18.342 1.00 79.00 93 PRO A N 1
ATOM 677 C CA . PRO A 1 93 ? -0.739 2.397 -17.647 1.00 79.00 93 PRO A CA 1
ATOM 678 C C . PRO A 1 93 ? -1.551 1.441 -16.755 1.00 79.00 93 PRO A C 1
ATOM 680 O O . PRO A 1 93 ? -2.202 1.868 -15.808 1.00 79.00 93 PRO A O 1
ATOM 683 N N . VAL A 1 94 ? -1.480 0.129 -16.995 1.00 80.94 94 VAL A N 1
ATOM 684 C CA . VAL A 1 94 ? -2.142 -0.882 -16.142 1.00 80.94 94 VAL A CA 1
ATOM 685 C C . VAL A 1 94 ? -1.620 -0.845 -14.700 1.00 80.94 94 VAL A C 1
ATOM 687 O O . VAL A 1 94 ? -2.386 -1.081 -13.767 1.00 80.94 94 VAL A O 1
ATOM 690 N N . ARG A 1 95 ? -0.343 -0.498 -14.479 1.00 84.56 95 ARG A N 1
ATOM 691 C CA . ARG A 1 95 ? 0.230 -0.421 -13.125 1.00 84.56 95 ARG A CA 1
ATOM 692 C C . ARG A 1 95 ? -0.409 0.698 -12.302 1.00 84.56 95 ARG A C 1
ATOM 694 O O . ARG A 1 95 ? -0.714 0.499 -11.126 1.00 84.56 95 ARG A O 1
ATOM 701 N N . SER A 1 96 ? -0.624 1.868 -12.908 1.00 85.50 96 SER A N 1
ATOM 702 C CA . SER A 1 96 ? -1.299 2.986 -12.241 1.00 85.50 96 SER A CA 1
ATOM 703 C C . SER A 1 96 ? -2.792 2.712 -12.068 1.00 85.50 96 SER A C 1
ATOM 705 O O . SER A 1 96 ? -3.334 3.010 -11.006 1.00 85.50 96 SER A O 1
ATOM 707 N N . GLN A 1 97 ? -3.438 2.061 -13.040 1.00 85.25 97 GLN A N 1
ATOM 708 C CA . GLN A 1 97 ? -4.831 1.623 -12.911 1.00 85.25 97 GLN A CA 1
ATOM 709 C C . GLN A 1 97 ? -5.022 0.667 -11.726 1.00 85.25 97 GLN A C 1
ATOM 711 O O . GLN A 1 97 ? -5.921 0.893 -10.923 1.00 85.25 97 GLN A O 1
ATOM 716 N N . LEU A 1 98 ? -4.143 -0.325 -11.547 1.00 87.38 98 LEU A N 1
ATOM 717 C CA . LEU A 1 98 ? -4.196 -1.261 -10.417 1.00 87.38 98 LEU A CA 1
ATOM 718 C C . LEU A 1 98 ? -4.011 -0.567 -9.054 1.00 87.38 98 LEU A C 1
ATOM 720 O O . LEU A 1 98 ? -4.616 -0.937 -8.046 1.00 87.38 98 LEU A O 1
ATOM 724 N N . PHE A 1 99 ? -3.181 0.471 -9.007 1.00 88.81 99 PHE A N 1
ATOM 725 C CA . PHE A 1 99 ? -3.045 1.288 -7.807 1.00 88.81 99 PHE A CA 1
ATOM 726 C C . PHE A 1 99 ? -4.331 2.079 -7.510 1.00 88.81 99 PHE A C 1
ATOM 728 O O . PHE A 1 99 ? -4.810 2.081 -6.371 1.00 88.81 99 PHE A O 1
ATOM 735 N N . CYS A 1 100 ? -4.939 2.683 -8.534 1.00 88.94 100 CYS A N 1
ATOM 736 C CA . CYS A 1 100 ? -6.209 3.398 -8.419 1.00 88.94 100 CYS A CA 1
ATOM 737 C C . CYS A 1 100 ? -7.376 2.473 -8.024 1.00 88.94 100 CYS A C 1
ATOM 739 O O . CYS A 1 100 ? -8.173 2.853 -7.163 1.00 88.94 100 CYS A O 1
ATOM 741 N N . THR A 1 101 ? -7.472 1.257 -8.587 1.00 89.31 101 THR A N 1
ATOM 742 C CA . THR A 1 101 ? -8.493 0.252 -8.210 1.00 89.31 101 THR A CA 1
ATOM 743 C C . THR A 1 101 ? -8.363 -0.107 -6.737 1.00 89.31 101 THR A C 1
ATOM 745 O O . THR A 1 101 ? -9.361 -0.159 -6.019 1.00 89.31 101 THR A O 1
ATOM 748 N N . THR A 1 102 ? -7.129 -0.319 -6.277 1.00 90.94 102 THR A N 1
ATOM 749 C CA . THR A 1 102 ? -6.838 -0.725 -4.902 1.00 90.94 102 THR A CA 1
ATOM 750 C C . THR A 1 102 ? -7.221 0.375 -3.920 1.00 90.94 102 THR A C 1
ATOM 752 O O . THR A 1 102 ? -7.930 0.097 -2.957 1.00 90.94 102 THR A O 1
ATOM 755 N N . LEU A 1 103 ? -6.837 1.631 -4.176 1.00 91.06 103 LEU A N 1
ATOM 756 C CA . LEU A 1 103 ? -7.227 2.763 -3.326 1.00 91.06 103 LEU A CA 1
ATOM 757 C C . LEU A 1 103 ? -8.745 2.965 -3.271 1.00 91.06 103 LEU A C 1
ATOM 759 O O . LEU A 1 103 ? -9.295 3.204 -2.195 1.00 91.06 103 LEU A O 1
ATOM 763 N N . PHE A 1 104 ? -9.420 2.854 -4.416 1.00 91.31 104 PHE A N 1
ATOM 764 C CA . PHE A 1 104 ? -10.871 2.985 -4.482 1.00 91.31 104 PHE A CA 1
ATOM 765 C C . PHE A 1 104 ? -11.568 1.892 -3.660 1.00 91.31 104 PHE A C 1
ATOM 767 O O . PHE A 1 104 ? -12.398 2.201 -2.802 1.00 91.31 104 PHE A O 1
ATOM 774 N N . MET A 1 105 ? -11.178 0.627 -3.850 1.00 91.06 105 MET A N 1
ATOM 775 C CA . MET A 1 105 ? -11.756 -0.504 -3.117 1.00 91.06 105 MET A CA 1
ATOM 776 C C . MET A 1 105 ? -11.456 -0.448 -1.620 1.00 91.06 105 MET A C 1
ATOM 778 O O . MET A 1 105 ? -12.344 -0.703 -0.816 1.00 91.06 105 MET A O 1
ATOM 782 N N . VAL A 1 106 ? -10.257 -0.026 -1.220 1.00 92.31 106 VAL A N 1
ATOM 783 C CA . VAL A 1 106 ? -9.908 0.230 0.189 1.00 92.31 106 VAL A CA 1
ATOM 784 C C . VAL A 1 106 ? -10.840 1.261 0.830 1.00 92.31 106 VAL A C 1
ATOM 786 O O . VAL A 1 106 ? -11.279 1.079 1.969 1.00 92.31 106 VAL A O 1
ATOM 789 N N . GLY A 1 107 ? -11.183 2.326 0.100 1.00 91.94 107 GLY A N 1
ATOM 790 C CA . GLY A 1 107 ? -12.154 3.325 0.542 1.00 91.94 107 GLY A CA 1
ATOM 791 C C . GLY A 1 107 ? -13.552 2.732 0.728 1.00 91.94 107 GLY A C 1
ATOM 792 O O . GLY A 1 107 ? -14.147 2.893 1.794 1.00 91.94 107 GLY A O 1
ATOM 793 N N . VAL A 1 108 ? -14.049 1.996 -0.271 1.00 92.06 108 VAL A N 1
ATOM 794 C CA . VAL A 1 108 ? -15.360 1.325 -0.220 1.00 92.06 108 VAL A CA 1
ATOM 795 C C . VAL A 1 108 ? -15.425 0.322 0.936 1.00 92.06 108 VAL A C 1
ATOM 797 O O . VAL A 1 108 ? -16.355 0.376 1.738 1.00 92.06 108 VAL A O 1
ATOM 800 N N . CYS A 1 109 ? -14.418 -0.539 1.080 1.00 91.75 109 CYS A N 1
ATOM 801 C CA . CYS A 1 109 ? -14.319 -1.526 2.155 1.00 91.75 109 CYS A CA 1
ATOM 802 C C . CYS A 1 109 ? -14.275 -0.855 3.537 1.00 91.75 109 CYS A C 1
ATOM 804 O O . CYS A 1 109 ? -15.039 -1.213 4.431 1.00 91.75 109 CYS A O 1
ATOM 806 N N . THR A 1 110 ? -13.469 0.198 3.704 1.00 93.25 110 THR A N 1
ATOM 807 C CA . THR A 1 110 ? -13.393 0.949 4.969 1.00 93.25 110 THR A CA 1
ATOM 808 C C . THR A 1 110 ? -14.724 1.628 5.314 1.00 93.25 110 THR A C 1
ATOM 810 O O . THR A 1 110 ? -15.156 1.599 6.471 1.00 93.25 110 THR A O 1
ATOM 813 N N . LEU A 1 111 ? -15.421 2.201 4.328 1.00 92.75 111 LEU A N 1
ATOM 814 C CA . LEU A 1 111 ? -16.765 2.753 4.524 1.00 92.75 111 LEU A CA 1
ATOM 815 C C . LEU A 1 111 ? -17.765 1.658 4.904 1.00 92.75 111 LEU A C 1
ATOM 817 O O . LEU A 1 111 ? -18.542 1.837 5.838 1.00 92.75 111 LEU A O 1
ATOM 821 N N . MET A 1 112 ? -17.712 0.500 4.248 1.00 92.31 112 MET A N 1
ATOM 822 C CA . MET A 1 112 ? -18.583 -0.630 4.565 1.00 92.31 112 MET A CA 1
ATOM 823 C C . MET A 1 112 ? -18.334 -1.158 5.987 1.00 92.31 112 MET A C 1
ATOM 825 O O . MET A 1 112 ? -19.284 -1.383 6.739 1.00 92.31 112 MET A O 1
ATOM 829 N N . GLN A 1 113 ? -17.069 -1.274 6.400 1.00 91.81 113 GLN A N 1
ATOM 830 C CA . GLN A 1 113 ? -16.668 -1.715 7.739 1.00 91.81 113 GLN A CA 1
ATOM 831 C C . GLN A 1 113 ? -17.123 -0.751 8.840 1.00 91.81 113 GLN A C 1
ATOM 833 O O . GLN A 1 113 ? -17.533 -1.182 9.922 1.00 91.81 113 GLN A O 1
ATOM 838 N N . THR A 1 114 ? -17.051 0.552 8.568 1.00 90.50 114 THR A N 1
ATOM 839 C CA . THR A 1 114 ? -17.429 1.594 9.530 1.00 90.50 114 THR A CA 1
ATOM 840 C C . THR A 1 114 ? -18.937 1.858 9.558 1.00 90.50 114 THR A C 1
ATOM 842 O O . THR A 1 114 ? -19.460 2.176 10.626 1.00 90.50 114 THR A O 1
ATOM 845 N N . ALA A 1 115 ? -19.656 1.675 8.443 1.00 90.56 115 ALA A N 1
ATOM 846 C CA . ALA A 1 115 ? -21.105 1.884 8.355 1.00 90.56 115 ALA A CA 1
ATOM 847 C C . ALA A 1 115 ? -21.931 0.646 8.761 1.00 90.56 115 ALA A C 1
ATOM 849 O O . ALA A 1 115 ? -22.808 0.741 9.625 1.00 90.56 115 ALA A O 1
ATOM 850 N N . ILE A 1 116 ? -21.661 -0.507 8.138 1.00 91.19 116 ILE A N 1
ATOM 851 C CA . ILE A 1 116 ? -22.464 -1.739 8.264 1.00 91.19 116 ILE A CA 1
ATOM 852 C C . ILE A 1 116 ? -21.774 -2.770 9.161 1.00 91.19 116 ILE A C 1
ATOM 854 O O . ILE A 1 116 ? -22.456 -3.512 9.862 1.00 91.19 116 ILE A O 1
ATOM 858 N N . GLY A 1 117 ? -20.440 -2.813 9.141 1.00 86.94 117 GLY A N 1
ATOM 859 C CA . GLY A 1 117 ? -19.649 -3.782 9.893 1.00 86.94 117 GLY A CA 1
ATOM 860 C C . GLY A 1 117 ? -19.636 -3.531 11.403 1.00 86.94 117 GLY A C 1
ATOM 861 O O . GLY A 1 117 ? -20.633 -3.204 12.042 1.00 86.94 117 GLY A O 1
ATOM 862 N N . VAL A 1 118 ? -18.459 -3.665 12.007 1.00 82.62 118 VAL A N 1
ATOM 863 C CA . VAL A 1 118 ? -18.294 -3.629 13.471 1.00 82.62 118 VAL A CA 1
ATOM 864 C C . VAL A 1 118 ? -18.453 -2.203 14.045 1.00 82.62 118 VAL A C 1
ATOM 866 O O . VAL A 1 118 ? -18.389 -2.010 15.256 1.00 82.62 118 VAL A O 1
ATOM 869 N N . ARG A 1 119 ? -18.678 -1.186 13.189 1.00 85.75 119 ARG A N 1
ATOM 870 C CA . ARG A 1 119 ? -18.802 0.249 13.540 1.00 85.75 119 ARG A CA 1
ATOM 871 C C . ARG A 1 119 ? -17.615 0.802 14.332 1.00 85.75 119 ARG A C 1
ATOM 873 O O . ARG A 1 119 ? -17.704 1.849 14.972 1.00 85.75 119 ARG A O 1
ATOM 880 N N . LEU A 1 120 ? -16.491 0.095 14.277 1.00 86.00 120 LEU A N 1
ATOM 881 C CA . LEU A 1 120 ? -15.220 0.531 14.824 1.00 86.00 120 LEU A CA 1
ATOM 882 C C . LEU A 1 120 ? -14.413 1.208 13.706 1.00 86.00 120 LEU A C 1
ATOM 884 O O . LEU A 1 120 ? -14.427 0.715 12.575 1.00 86.00 120 LEU A O 1
ATOM 888 N N . PRO A 1 121 ? -13.705 2.316 13.999 1.00 82.75 121 PRO A N 1
ATOM 889 C CA . PRO A 1 121 ? -12.879 3.023 13.025 1.00 82.75 121 PRO A CA 1
ATOM 890 C C . PRO A 1 121 ? -11.622 2.203 12.705 1.00 82.75 121 PRO A C 1
ATOM 892 O O . PRO A 1 121 ? -10.554 2.422 13.273 1.00 82.75 121 PRO A O 1
ATOM 895 N N . ILE A 1 122 ? -11.772 1.225 11.813 1.00 87.12 122 ILE A N 1
ATOM 896 C CA . ILE A 1 122 ? -10.710 0.324 11.363 1.00 87.12 122 ILE A CA 1
ATOM 897 C C . ILE A 1 122 ? -10.497 0.558 9.873 1.00 87.12 122 ILE A C 1
ATOM 899 O O . ILE A 1 122 ? -11.426 0.445 9.077 1.00 87.12 122 ILE A O 1
ATOM 903 N N . PHE A 1 123 ? -9.259 0.874 9.505 1.00 89.69 123 PHE A N 1
ATOM 904 C CA . PHE A 1 123 ? -8.842 0.981 8.114 1.00 89.69 123 PHE A CA 1
ATOM 905 C C . PHE A 1 123 ? -8.722 -0.417 7.492 1.00 89.69 123 PHE A C 1
ATOM 907 O O . PHE A 1 123 ? -7.984 -1.258 8.011 1.00 89.69 123 PHE A O 1
ATOM 914 N N . GLN A 1 124 ? -9.422 -0.660 6.382 1.00 90.69 124 GLN A N 1
ATOM 915 C CA . GLN A 1 124 ? -9.334 -1.915 5.635 1.00 90.69 124 GLN A CA 1
ATOM 916 C C . GLN A 1 124 ? -8.420 -1.747 4.426 1.00 90.69 124 GLN A C 1
ATOM 918 O O . GLN A 1 124 ? -8.830 -1.232 3.391 1.00 90.69 124 GLN A O 1
ATOM 923 N N . GLY A 1 125 ? -7.172 -2.180 4.582 1.00 89.62 125 GLY A N 1
ATOM 924 C CA . GLY A 1 125 ? -6.161 -2.168 3.531 1.00 89.62 125 GLY A CA 1
ATOM 925 C C . GLY A 1 125 ? -5.914 -3.544 2.908 1.00 89.62 125 GLY A C 1
ATOM 926 O O . GLY A 1 125 ? -6.355 -4.559 3.449 1.00 89.62 125 GLY A O 1
ATOM 927 N N . PRO A 1 126 ? -5.146 -3.598 1.808 1.00 89.81 126 PRO A N 1
ATOM 928 C CA . PRO A 1 126 ? -4.640 -4.855 1.276 1.00 89.81 126 PRO A CA 1
ATOM 929 C C . PRO A 1 126 ? -3.721 -5.530 2.304 1.00 89.81 126 PRO A C 1
ATOM 931 O O . PRO A 1 126 ? -2.859 -4.887 2.909 1.00 89.81 126 PRO A O 1
ATOM 934 N N . SER A 1 127 ? -3.911 -6.832 2.514 1.00 89.75 127 SER A N 1
ATOM 935 C CA . SER A 1 127 ? -3.154 -7.582 3.518 1.00 89.75 127 SER A CA 1
ATOM 936 C C . SER A 1 127 ? -1.742 -7.910 3.029 1.00 89.75 127 SER A C 1
ATOM 938 O O . SER A 1 127 ? -1.551 -8.524 1.977 1.00 89.75 127 SER A O 1
ATOM 940 N N . SER A 1 128 ? -0.739 -7.552 3.834 1.00 85.75 128 SER A N 1
ATOM 941 C CA . SER A 1 128 ? 0.665 -7.897 3.586 1.00 85.75 128 SER A CA 1
ATOM 942 C C . SER A 1 128 ? 0.942 -9.398 3.713 1.00 85.75 128 SER A C 1
ATOM 944 O O . SER A 1 128 ? 1.940 -9.877 3.175 1.00 85.75 128 SER A O 1
ATOM 946 N N . SER A 1 129 ? 0.049 -10.163 4.349 1.00 88.44 129 SER A N 1
ATOM 947 C CA . SER A 1 129 ? 0.172 -11.618 4.473 1.00 88.44 129 SER A CA 1
ATOM 948 C C . SER A 1 129 ? 0.073 -12.336 3.128 1.00 88.44 129 SER A C 1
ATOM 950 O O . SER A 1 129 ? 0.694 -13.381 2.960 1.00 88.44 129 SER A O 1
ATOM 952 N N . PHE A 1 130 ? -0.636 -11.764 2.147 1.00 88.19 130 PHE A N 1
ATOM 953 C CA . PHE A 1 130 ? -0.717 -12.333 0.796 1.00 88.19 130 PHE A CA 1
ATOM 954 C C . PHE A 1 130 ? 0.532 -12.063 -0.048 1.00 88.19 130 PHE A C 1
ATOM 956 O O . PHE A 1 130 ? 0.777 -12.776 -1.017 1.00 88.19 130 PHE A O 1
ATOM 963 N N . LEU A 1 131 ? 1.370 -11.094 0.333 1.00 90.12 131 LEU A N 1
ATOM 964 C CA . LEU A 1 131 ? 2.600 -10.802 -0.406 1.00 90.12 131 LEU A CA 1
ATOM 965 C C . LEU A 1 131 ? 3.607 -11.952 -0.322 1.00 90.12 131 LEU A C 1
ATOM 967 O O . LEU A 1 131 ? 4.319 -12.207 -1.288 1.00 90.12 131 LEU A O 1
ATOM 971 N N . VAL A 1 132 ? 3.657 -12.676 0.799 1.00 90.31 132 VAL A N 1
ATOM 972 C CA . VAL A 1 132 ? 4.593 -13.797 0.968 1.00 90.31 132 VAL A CA 1
ATOM 973 C C . VAL A 1 132 ? 4.281 -14.947 -0.009 1.00 90.31 132 VAL A C 1
ATOM 975 O O . VAL A 1 132 ? 5.190 -15.333 -0.748 1.00 90.31 132 VAL A O 1
ATOM 978 N N . PRO A 1 133 ? 3.032 -15.451 -0.106 1.00 90.00 133 PRO A N 1
ATOM 979 C CA . PRO A 1 133 ? 2.640 -16.397 -1.151 1.00 90.00 133 PRO A CA 1
ATOM 980 C C . PRO A 1 133 ? 2.874 -15.886 -2.576 1.00 90.00 133 PRO A C 1
ATOM 982 O O . PRO A 1 133 ? 3.326 -16.652 -3.419 1.00 90.00 133 PRO A O 1
ATOM 985 N N . LEU A 1 134 ? 2.628 -14.602 -2.855 1.00 89.25 134 LEU A N 1
ATOM 986 C CA . LEU A 1 134 ? 2.859 -14.029 -4.187 1.00 89.25 134 LEU A CA 1
ATOM 987 C C . LEU A 1 134 ? 4.339 -14.027 -4.583 1.00 89.25 134 LEU A C 1
ATOM 989 O O . LEU A 1 134 ? 4.688 -14.396 -5.701 1.00 89.25 134 LEU A O 1
ATOM 993 N N . LEU A 1 135 ? 5.224 -13.686 -3.647 1.00 87.81 135 LEU A N 1
ATOM 994 C CA . LEU A 1 135 ? 6.669 -13.767 -3.863 1.00 87.81 135 LEU A CA 1
ATOM 995 C C . LEU A 1 135 ? 7.166 -15.212 -3.993 1.00 87.81 135 LEU A C 1
ATOM 997 O O . LEU A 1 135 ? 8.217 -15.440 -4.590 1.00 87.81 135 LEU A O 1
ATOM 1001 N N . ALA A 1 136 ? 6.454 -16.182 -3.415 1.00 88.12 136 ALA A N 1
ATOM 1002 C CA . ALA A 1 136 ? 6.731 -17.598 -3.629 1.00 88.12 136 ALA A CA 1
ATOM 1003 C C . ALA A 1 136 ? 6.269 -18.048 -5.023 1.00 88.12 136 ALA A C 1
ATOM 1005 O O . ALA A 1 136 ? 7.036 -18.709 -5.717 1.00 88.12 136 ALA A O 1
ATOM 1006 N N . LEU A 1 137 ? 5.080 -17.616 -5.456 1.00 86.44 137 LEU A N 1
ATOM 1007 C CA . LEU A 1 137 ? 4.531 -17.883 -6.788 1.00 86.44 137 LEU A CA 1
ATOM 1008 C C . LEU A 1 137 ? 5.458 -17.375 -7.897 1.00 86.44 137 LEU A C 1
ATOM 1010 O O . LEU A 1 137 ? 5.714 -18.083 -8.861 1.00 86.44 137 LEU A O 1
ATOM 1014 N N . GLN A 1 138 ? 6.044 -16.189 -7.722 1.00 82.50 138 GLN A N 1
ATOM 1015 C CA . GLN A 1 138 ? 6.992 -15.612 -8.681 1.00 82.50 138 GLN A CA 1
ATOM 1016 C C . GLN A 1 138 ? 8.263 -16.458 -8.890 1.00 82.50 138 GLN A C 1
ATOM 1018 O O . GLN A 1 138 ? 8.946 -16.302 -9.899 1.00 82.50 138 GLN A O 1
ATOM 1023 N N . ARG A 1 139 ? 8.624 -17.329 -7.939 1.00 83.62 139 ARG A N 1
ATOM 1024 C CA . ARG A 1 139 ? 9.811 -18.196 -8.052 1.00 83.62 139 ARG A CA 1
ATOM 1025 C C . ARG A 1 139 ? 9.538 -19.479 -8.828 1.00 83.62 139 ARG A C 1
ATOM 1027 O O . ARG A 1 139 ? 10.491 -20.181 -9.158 1.00 83.62 139 ARG A O 1
ATOM 1034 N N . ASP A 1 140 ? 8.275 -19.803 -9.077 1.00 82.56 140 ASP A N 1
ATOM 1035 C CA . ASP A 1 140 ? 7.896 -20.980 -9.846 1.00 82.56 140 ASP A CA 1
ATOM 1036 C C . ASP A 1 140 ? 8.238 -20.757 -11.336 1.00 82.56 140 ASP A C 1
ATOM 1038 O O . ASP A 1 140 ? 7.860 -19.720 -11.894 1.00 82.56 140 ASP A O 1
ATOM 1042 N N . PRO A 1 141 ? 8.944 -21.690 -12.009 1.00 75.06 141 PRO A N 1
ATOM 1043 C CA . PRO A 1 141 ? 9.257 -21.578 -13.434 1.00 75.06 141 PRO A CA 1
ATOM 1044 C C . PRO A 1 141 ? 8.017 -21.418 -14.323 1.00 75.06 141 PRO A C 1
ATOM 1046 O O . PRO A 1 141 ? 8.114 -20.783 -15.371 1.00 75.06 141 PRO A O 1
ATOM 1049 N N . THR A 1 142 ? 6.853 -21.928 -13.907 1.00 71.69 142 THR A N 1
ATOM 1050 C CA . THR A 1 142 ? 5.586 -21.754 -14.647 1.00 71.69 142 THR A CA 1
ATOM 1051 C C . THR A 1 142 ? 5.082 -20.309 -14.633 1.00 71.69 142 THR A C 1
ATOM 1053 O O . THR A 1 142 ? 4.411 -19.865 -15.567 1.00 71.69 142 THR A O 1
ATOM 1056 N N . TRP A 1 143 ? 5.436 -19.557 -13.589 1.00 72.94 143 TRP A N 1
ATOM 1057 C CA . TRP A 1 143 ? 5.050 -18.165 -13.385 1.00 72.94 143 TRP A CA 1
ATOM 1058 C C . TRP A 1 143 ? 6.148 -17.177 -13.759 1.00 72.94 143 TRP A C 1
ATOM 1060 O O . TRP A 1 143 ? 5.917 -15.968 -13.722 1.00 72.94 143 TRP A O 1
ATOM 1070 N N . ASN A 1 144 ? 7.323 -17.652 -14.168 1.00 67.75 144 ASN A N 1
ATOM 1071 C CA . ASN A 1 144 ? 8.410 -16.765 -14.536 1.00 67.75 144 ASN A CA 1
ATOM 1072 C C . ASN A 1 144 ? 7.997 -15.864 -15.714 1.00 67.75 144 ASN A C 1
ATOM 1074 O O . ASN A 1 144 ? 7.340 -16.296 -16.668 1.00 67.75 144 ASN A O 1
ATOM 1078 N N . CYS A 1 145 ? 8.356 -14.587 -15.627 1.00 71.25 145 CYS A N 1
ATOM 1079 C CA . CYS A 1 145 ? 8.165 -13.644 -16.717 1.00 71.25 145 CYS A CA 1
ATOM 1080 C C . CYS A 1 145 ? 9.233 -13.949 -17.768 1.00 71.25 145 CYS A C 1
ATOM 1082 O O . CYS A 1 145 ? 10.342 -13.423 -17.698 1.00 71.25 145 CYS A O 1
ATOM 1084 N N . SER A 1 146 ? 8.935 -14.846 -18.710 1.00 57.66 146 SER A N 1
ATOM 1085 C CA . SER A 1 146 ? 9.824 -15.039 -19.853 1.00 57.66 146 SER A CA 1
ATOM 1086 C C . SER A 1 146 ? 9.787 -13.764 -20.689 1.00 57.66 146 SER A C 1
ATOM 1088 O O . SER A 1 146 ? 8.707 -13.282 -21.034 1.00 57.66 146 SER A O 1
ATOM 1090 N N . ASN A 1 147 ? 10.951 -13.191 -20.987 1.00 51.53 147 ASN A N 1
ATOM 1091 C CA . ASN A 1 147 ? 11.031 -12.067 -21.907 1.00 51.53 147 ASN A CA 1
ATOM 1092 C C . ASN A 1 147 ? 10.565 -12.569 -23.279 1.00 51.53 147 ASN A C 1
ATOM 1094 O O . ASN A 1 147 ? 11.291 -13.292 -23.954 1.00 51.53 147 ASN A O 1
ATOM 1098 N N . ILE A 1 148 ? 9.353 -12.199 -23.700 1.00 50.34 148 ILE A N 1
ATOM 1099 C CA . ILE A 1 148 ? 8.839 -12.427 -25.063 1.00 50.34 148 ILE A CA 1
ATOM 1100 C C . ILE A 1 148 ? 9.529 -11.428 -26.016 1.00 50.34 148 ILE A C 1
ATOM 1102 O O . ILE A 1 148 ? 8.887 -10.663 -26.724 1.00 50.34 148 ILE A O 1
ATOM 1106 N N . TYR A 1 149 ? 10.858 -11.362 -25.965 1.00 43.62 149 TYR A N 1
ATOM 1107 C CA . TYR A 1 149 ? 11.682 -10.498 -26.810 1.00 43.62 149 TYR A CA 1
ATOM 1108 C C . TYR A 1 149 ? 12.796 -11.256 -27.537 1.00 43.62 149 TYR A C 1
ATOM 1110 O O . TYR A 1 149 ? 13.489 -10.650 -28.345 1.00 43.62 149 TYR A O 1
ATOM 1118 N N . ASP A 1 150 ? 12.909 -12.573 -27.360 1.00 37.38 150 ASP A N 1
ATOM 1119 C CA . ASP A 1 150 ? 13.765 -13.407 -28.209 1.00 37.38 150 ASP A CA 1
ATOM 1120 C C . ASP A 1 150 ? 12.951 -13.991 -29.374 1.00 37.38 150 ASP A C 1
ATOM 1122 O O . ASP A 1 150 ? 12.764 -15.196 -29.505 1.00 37.38 150 ASP A O 1
ATOM 1126 N N . VAL A 1 151 ? 12.444 -13.113 -30.242 1.00 48.25 151 VAL A N 1
ATOM 1127 C CA . VAL A 1 151 ? 12.037 -13.482 -31.609 1.00 48.25 151 VAL A CA 1
ATOM 1128 C C . VAL A 1 151 ? 13.118 -12.969 -32.543 1.00 48.25 151 VAL A C 1
ATOM 1130 O O . VAL A 1 151 ? 12.858 -12.052 -33.299 1.00 48.25 151 VAL A O 1
ATOM 1133 N N . ASN A 1 152 ? 14.352 -13.463 -32.409 1.00 46.09 152 ASN A N 1
ATOM 1134 C CA . ASN A 1 152 ? 15.441 -13.256 -33.375 1.00 46.09 152 ASN A CA 1
ATOM 1135 C C . ASN A 1 152 ? 16.594 -14.237 -33.088 1.00 46.09 152 ASN A C 1
ATOM 1137 O O . ASN A 1 152 ? 17.698 -13.817 -32.753 1.00 46.09 152 ASN A O 1
ATOM 1141 N N . ASN A 1 153 ? 16.339 -15.545 -33.154 1.00 45.25 153 ASN A N 1
ATOM 1142 C CA . ASN A 1 153 ? 17.359 -16.521 -33.556 1.00 45.25 153 ASN A CA 1
ATOM 1143 C C . ASN A 1 153 ? 16.698 -17.878 -33.838 1.00 45.25 153 ASN A C 1
ATOM 1145 O O . ASN A 1 153 ? 16.378 -18.642 -32.932 1.00 45.25 153 ASN A O 1
ATOM 1149 N N . ASP A 1 154 ? 16.435 -18.094 -35.122 1.00 44.09 154 ASP A N 1
ATOM 1150 C CA . ASP A 1 154 ? 16.615 -19.326 -35.886 1.00 44.09 154 ASP A CA 1
ATOM 1151 C C . ASP A 1 154 ? 16.253 -20.676 -35.222 1.00 44.09 154 ASP A C 1
ATOM 1153 O O . ASP A 1 154 ? 16.951 -21.210 -34.366 1.00 44.09 154 ASP A O 1
ATOM 1157 N N . ASN A 1 155 ? 15.205 -21.302 -35.774 1.00 45.59 155 ASN A N 1
ATOM 1158 C CA . ASN A 1 155 ? 14.995 -22.757 -35.844 1.00 45.59 155 ASN A CA 1
ATOM 1159 C C . ASN A 1 155 ? 14.856 -23.545 -34.528 1.00 45.59 155 ASN A C 1
ATOM 1161 O O . ASN A 1 155 ? 15.353 -24.668 -34.442 1.00 45.59 155 ASN A O 1
ATOM 1165 N N . SER A 1 156 ? 14.124 -23.039 -33.535 1.00 36.94 15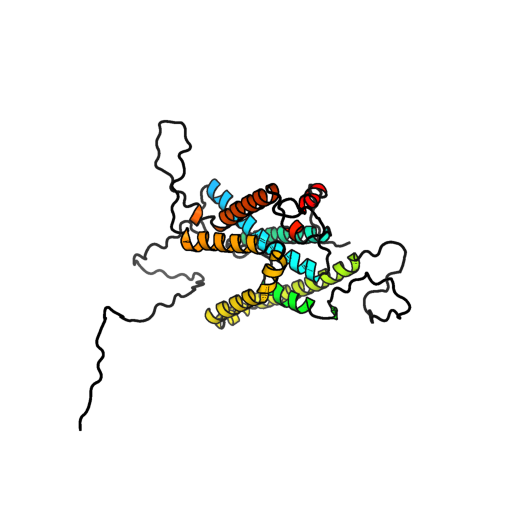6 SER A N 1
ATOM 1166 C CA . SER A 1 156 ? 13.626 -23.905 -32.457 1.00 36.94 156 SER A CA 1
ATOM 1167 C C . SER A 1 156 ? 12.110 -24.027 -32.522 1.00 36.94 156 SER A C 1
ATOM 1169 O O . SER A 1 156 ? 11.376 -23.040 -32.536 1.00 36.94 156 SER A O 1
ATOM 1171 N N . GLU A 1 157 ? 11.655 -25.275 -32.632 1.00 34.84 157 GLU A N 1
ATOM 1172 C CA . GLU A 1 157 ? 10.258 -25.663 -32.534 1.00 34.84 157 GLU A CA 1
ATOM 1173 C C . GLU A 1 157 ? 9.611 -24.979 -31.332 1.00 34.84 157 GLU A C 1
ATOM 1175 O O . GLU A 1 157 ? 10.041 -25.114 -30.185 1.00 34.84 157 GLU A O 1
ATOM 1180 N N . PHE A 1 158 ? 8.541 -24.245 -31.620 1.00 45.53 158 PHE A N 1
ATOM 1181 C CA . PHE A 1 158 ? 7.610 -23.752 -30.628 1.00 45.53 158 PHE A CA 1
ATOM 1182 C C . PHE A 1 158 ? 6.908 -24.956 -29.989 1.00 45.53 158 PHE A C 1
ATOM 1184 O O . PHE A 1 158 ? 5.828 -25.373 -30.398 1.00 45.53 158 PHE A O 1
ATOM 1191 N N . GLN A 1 159 ? 7.560 -25.538 -28.988 1.00 35.78 159 GLN A N 1
ATOM 1192 C CA . GLN A 1 159 ? 6.981 -26.530 -28.098 1.00 35.78 159 GLN A CA 1
ATOM 1193 C C . GLN A 1 159 ? 7.102 -26.040 -26.657 1.00 35.78 159 GLN A C 1
ATOM 1195 O O . GLN A 1 159 ? 7.659 -26.691 -25.778 1.00 35.78 159 GLN A O 1
ATOM 1200 N N . ALA A 1 160 ? 6.521 -24.874 -26.386 1.00 41.56 160 ALA A N 1
ATOM 1201 C CA . ALA A 1 160 ? 5.937 -24.692 -25.074 1.00 41.56 160 ALA A CA 1
ATOM 1202 C C . ALA A 1 160 ? 4.617 -25.464 -25.100 1.00 41.56 160 ALA A C 1
ATOM 1204 O O . ALA A 1 160 ? 3.733 -25.163 -25.900 1.00 41.56 160 ALA A O 1
ATOM 1205 N N . ASN A 1 161 ? 4.504 -26.484 -24.251 1.00 34.50 161 ASN A N 1
ATOM 1206 C CA . ASN A 1 161 ? 3.273 -27.201 -23.934 1.00 34.50 161 ASN A CA 1
ATOM 1207 C C . ASN A 1 161 ? 2.269 -26.230 -23.268 1.00 34.50 161 ASN A C 1
ATOM 1209 O O . ASN A 1 161 ? 1.952 -26.338 -22.086 1.00 34.50 161 ASN A O 1
ATOM 1213 N N . VAL A 1 162 ? 1.821 -25.222 -24.021 1.00 47.66 162 VAL A N 1
ATOM 1214 C CA . VAL A 1 162 ? 0.729 -24.299 -23.708 1.00 47.66 162 VAL A CA 1
ATOM 1215 C C . VAL A 1 162 ? -0.549 -25.015 -24.117 1.00 47.66 162 VAL A C 1
ATOM 1217 O O . VAL A 1 162 ? -1.246 -24.629 -25.048 1.00 47.66 162 VAL A O 1
ATOM 1220 N N . THR A 1 163 ? -0.863 -26.116 -23.444 1.00 36.19 163 THR A N 1
ATOM 1221 C CA . THR A 1 163 ? -2.102 -26.850 -23.718 1.00 36.19 163 THR A CA 1
ATOM 1222 C C . THR A 1 163 ? -3.345 -26.198 -23.126 1.00 36.19 163 THR A C 1
ATOM 1224 O O . THR A 1 163 ? -4.394 -26.822 -23.170 1.00 36.19 163 THR A O 1
ATOM 1227 N N . MET A 1 164 ? -3.305 -24.963 -22.608 1.00 39.38 164 MET A N 1
ATOM 1228 C CA . MET A 1 164 ? -4.519 -24.304 -22.098 1.00 39.38 164 MET A CA 1
ATOM 1229 C C . MET A 1 164 ? -4.504 -22.765 -22.220 1.00 39.38 164 MET A C 1
ATOM 1231 O O . MET A 1 164 ? -4.800 -22.115 -21.228 1.00 39.38 164 MET A O 1
ATOM 1235 N N . ALA A 1 165 ? -4.153 -22.157 -23.367 1.00 42.75 165 ALA A N 1
ATOM 1236 C CA . ALA A 1 165 ? -4.581 -20.769 -23.683 1.00 42.75 165 ALA A CA 1
ATOM 1237 C C . ALA A 1 165 ? -4.237 -20.262 -25.107 1.00 42.75 165 ALA A C 1
ATOM 1239 O O . ALA A 1 165 ? -3.907 -19.094 -25.251 1.00 42.75 165 ALA A O 1
ATOM 1240 N N . THR A 1 166 ? -4.325 -21.049 -26.183 1.00 43.62 166 THR A N 1
ATOM 1241 C CA . THR A 1 166 ? -4.187 -20.471 -27.544 1.00 43.62 166 THR A CA 1
ATOM 1242 C C . THR A 1 166 ? -4.963 -21.253 -28.607 1.00 43.62 166 THR A C 1
ATOM 1244 O O . THR A 1 166 ? -4.396 -21.802 -29.539 1.00 43.62 166 THR A O 1
ATOM 1247 N N . ASN A 1 167 ? -6.296 -21.232 -28.513 1.00 38.09 167 ASN A N 1
ATOM 1248 C CA . ASN A 1 167 ? -7.167 -21.335 -29.695 1.00 38.09 167 ASN A CA 1
ATOM 1249 C C . ASN A 1 167 ? -7.860 -19.985 -29.945 1.00 38.09 167 ASN A C 1
ATOM 1251 O O . ASN A 1 167 ? -9.074 -19.918 -30.111 1.00 38.09 167 ASN A O 1
ATOM 1255 N N . VAL A 1 168 ? -7.089 -18.894 -29.942 1.00 42.59 168 VAL A N 1
ATOM 1256 C CA . VAL A 1 168 ? -7.537 -17.589 -30.448 1.00 42.59 168 VAL A CA 1
ATOM 1257 C C . VAL A 1 168 ? -6.453 -17.056 -31.380 1.00 42.59 168 VAL A C 1
ATOM 1259 O O . VAL A 1 168 ? -5.466 -16.468 -30.958 1.00 42.59 168 VAL A O 1
ATOM 1262 N N . SER A 1 169 ? -6.646 -17.409 -32.650 1.00 39.31 169 SER A N 1
ATOM 1263 C CA . SER A 1 169 ? -6.236 -16.725 -33.880 1.00 39.31 169 SER A CA 1
ATOM 1264 C C . SER A 1 169 ? -5.061 -15.745 -33.819 1.00 39.31 169 SER A C 1
ATOM 1266 O O . SER A 1 169 ? -5.203 -14.573 -33.476 1.00 39.31 169 SER A O 1
ATOM 1268 N N . THR A 1 170 ? -3.955 -16.216 -34.382 1.00 43.59 170 THR A N 1
ATOM 1269 C CA . THR A 1 170 ? -2.987 -15.467 -35.179 1.00 43.59 170 THR A CA 1
ATOM 1270 C C . THR A 1 170 ? -3.699 -14.583 -36.215 1.00 43.59 170 THR A C 1
ATOM 1272 O O . THR A 1 170 ? -4.162 -15.081 -37.237 1.00 43.59 170 THR A O 1
ATOM 1275 N N . MET A 1 171 ? -3.773 -13.274 -35.973 1.00 36.34 171 MET A N 1
ATOM 1276 C CA . MET A 1 171 ? -4.038 -12.254 -36.994 1.00 36.34 171 MET A CA 1
ATOM 1277 C C . MET A 1 171 ? -3.283 -10.969 -36.613 1.00 36.34 171 MET A C 1
ATOM 1279 O O . MET A 1 171 ? -3.672 -10.270 -35.691 1.00 36.34 171 MET A O 1
ATOM 1283 N N . ALA A 1 172 ? -2.192 -10.712 -37.337 1.00 35.75 172 ALA A N 1
ATOM 1284 C CA . ALA A 1 172 ? -1.604 -9.409 -37.667 1.00 35.75 172 ALA A CA 1
ATOM 1285 C C . ALA A 1 172 ? -1.534 -8.283 -36.601 1.00 35.75 172 ALA A C 1
ATOM 1287 O O . ALA A 1 172 ? -2.509 -7.586 -36.349 1.00 35.75 172 ALA A O 1
ATOM 1288 N N . GLY A 1 173 ? -0.300 -7.954 -36.188 1.00 29.34 173 GLY A N 1
ATOM 1289 C CA . GLY A 1 173 ? 0.098 -6.577 -35.855 1.00 29.34 173 GLY A CA 1
ATOM 1290 C C . GLY A 1 173 ? 0.087 -6.201 -34.372 1.00 29.34 173 GLY A C 1
ATOM 1291 O O . GLY A 1 173 ? -0.903 -5.693 -33.867 1.00 29.34 173 GLY A O 1
ATOM 1292 N N . GLY A 1 174 ? 1.252 -6.332 -33.729 1.00 29.38 174 GLY A N 1
ATOM 1293 C CA . GLY A 1 174 ? 1.509 -5.906 -32.351 1.00 29.38 174 GLY A CA 1
ATOM 1294 C C . GLY A 1 174 ? 1.494 -7.089 -31.392 1.00 29.38 174 GLY A C 1
ATOM 1295 O O . GLY A 1 174 ? 0.460 -7.696 -31.178 1.00 29.38 174 GLY A O 1
ATOM 1296 N N . ILE A 1 175 ? 2.649 -7.440 -30.824 1.00 42.28 175 ILE A N 1
ATOM 1297 C CA . ILE A 1 175 ? 2.691 -8.327 -29.659 1.00 42.28 175 ILE A CA 1
ATOM 1298 C C . ILE A 1 175 ? 2.290 -7.461 -28.469 1.00 42.28 175 ILE A C 1
ATOM 1300 O O . ILE A 1 175 ? 3.127 -6.804 -27.854 1.00 42.28 175 ILE A O 1
ATOM 1304 N N . ASP A 1 176 ? 0.998 -7.382 -28.189 1.00 42.50 176 ASP A N 1
ATOM 1305 C CA . ASP A 1 176 ? 0.482 -6.842 -26.947 1.00 42.50 176 ASP A CA 1
ATOM 1306 C C . ASP A 1 176 ? 0.696 -7.893 -25.837 1.00 42.50 176 ASP A C 1
ATOM 1308 O O . ASP A 1 176 ? 0.083 -8.956 -25.859 1.00 42.50 176 ASP A O 1
ATOM 1312 N N . PRO A 1 177 ? 1.544 -7.645 -24.816 1.00 56.72 177 PRO A N 1
ATOM 1313 C CA . PRO A 1 177 ? 1.709 -8.546 -23.662 1.00 56.72 177 PRO A CA 1
ATOM 1314 C C . PRO A 1 177 ? 0.463 -8.590 -22.748 1.00 56.72 177 PRO A C 1
ATOM 1316 O O . PRO A 1 177 ? 0.464 -9.204 -21.677 1.00 56.72 177 PRO A O 1
ATOM 1319 N N . LEU A 1 178 ? -0.613 -7.922 -23.162 1.00 62.34 178 LEU A N 1
ATOM 1320 C CA . LEU A 1 178 ? -1.827 -7.670 -22.406 1.00 62.34 178 LEU A CA 1
ATOM 1321 C C . LEU A 1 178 ? -2.656 -8.938 -22.107 1.00 62.34 178 LEU A C 1
ATOM 1323 O O . LEU A 1 178 ? -3.123 -9.058 -20.968 1.00 62.34 178 LEU A O 1
ATOM 1327 N N . PRO A 1 179 ? -2.787 -9.931 -23.018 1.00 62.28 179 PRO A N 1
ATOM 1328 C CA . PRO A 1 179 ? -3.487 -11.181 -22.716 1.00 62.28 179 PRO A CA 1
ATOM 1329 C C . PRO A 1 179 ? -2.799 -11.971 -21.595 1.00 62.28 179 PRO A C 1
ATOM 1331 O O . PRO A 1 179 ? -3.470 -12.541 -20.734 1.00 62.28 179 PRO A O 1
ATOM 1334 N N . GLY A 1 180 ? -1.459 -11.943 -21.561 1.00 69.56 180 GLY A N 1
ATOM 1335 C CA . GLY A 1 180 ? -0.627 -12.584 -20.541 1.00 69.56 180 GLY A CA 1
ATOM 1336 C C . GLY A 1 180 ? -0.835 -12.002 -19.140 1.00 69.56 180 GLY A C 1
ATOM 1337 O O . GLY A 1 180 ? -0.996 -12.730 -18.164 1.00 69.56 180 GLY A O 1
ATOM 1338 N N . ILE A 1 181 ? -0.876 -10.676 -19.045 1.00 77.94 181 ILE A N 1
ATOM 1339 C CA . ILE A 1 181 ? -1.091 -9.948 -17.787 1.00 77.94 181 ILE A CA 1
ATOM 1340 C C . ILE A 1 181 ? -2.510 -10.193 -17.247 1.00 77.94 181 ILE A C 1
ATOM 1342 O O . ILE A 1 181 ? -2.708 -10.363 -16.041 1.00 77.94 181 ILE A O 1
ATOM 1346 N N . LYS A 1 182 ? -3.509 -10.242 -18.136 1.00 79.12 182 LYS A N 1
ATOM 1347 C CA . LYS A 1 182 ? -4.920 -10.397 -17.764 1.00 79.12 182 LYS A CA 1
ATOM 1348 C C . LYS A 1 182 ? -5.206 -11.745 -17.097 1.00 79.12 182 LYS A C 1
ATOM 1350 O O . LYS A 1 182 ? -5.788 -11.752 -16.014 1.00 79.12 182 LYS A O 1
ATOM 1355 N N . TRP A 1 183 ? -4.768 -12.871 -17.675 1.00 80.44 183 TRP A N 1
ATOM 1356 C CA . TRP A 1 183 ? -5.027 -14.194 -17.073 1.00 80.44 183 TRP A CA 1
ATOM 1357 C C . TRP A 1 183 ? -4.342 -14.347 -15.708 1.00 80.44 183 TRP A C 1
ATOM 1359 O O . TRP A 1 183 ? -4.901 -14.921 -14.777 1.00 80.44 183 TRP A O 1
ATOM 1369 N N . ARG A 1 184 ? -3.150 -13.761 -15.574 1.00 83.31 184 ARG A N 1
ATOM 1370 C CA . ARG A 1 184 ? -2.335 -13.704 -14.358 1.00 83.31 184 ARG A CA 1
ATOM 1371 C C . ARG A 1 184 ? -3.063 -12.986 -13.217 1.00 83.31 184 ARG A C 1
ATOM 1373 O O . ARG A 1 184 ? -3.210 -13.537 -12.124 1.00 83.31 184 ARG A O 1
ATOM 1380 N N . LEU A 1 185 ? -3.596 -11.796 -13.498 1.00 85.31 185 LEU A N 1
ATOM 1381 C CA . LEU A 1 185 ? -4.410 -11.024 -12.553 1.00 85.31 185 LEU A CA 1
ATOM 1382 C C . LEU A 1 185 ? -5.736 -11.722 -12.218 1.00 85.31 185 LEU A C 1
ATOM 1384 O O . LEU A 1 185 ? -6.135 -11.745 -11.054 1.00 85.31 185 LEU A O 1
ATOM 1388 N N . GLN A 1 186 ? -6.396 -12.329 -13.209 1.00 86.38 186 GLN A N 1
ATOM 1389 C CA . GLN A 1 186 ? -7.639 -13.080 -13.007 1.00 86.38 186 GLN A CA 1
ATOM 1390 C C . GLN A 1 186 ? -7.432 -14.303 -12.108 1.00 86.38 186 GLN A C 1
ATOM 1392 O O . GLN A 1 186 ? -8.231 -14.528 -11.201 1.00 86.38 186 GLN A O 1
ATOM 1397 N N . GLN A 1 187 ? -6.344 -15.053 -12.293 1.00 87.38 187 GLN A N 1
ATOM 1398 C CA . GLN A 1 187 ? -6.031 -16.223 -11.471 1.00 87.38 187 GLN A CA 1
ATOM 1399 C C . GLN A 1 187 ? -5.775 -15.834 -10.007 1.00 87.38 187 GLN A C 1
ATOM 1401 O O . GLN A 1 187 ? -6.299 -16.468 -9.090 1.00 87.38 187 GLN A O 1
ATOM 1406 N N . MET A 1 188 ? -5.009 -14.763 -9.776 1.00 88.94 188 MET A N 1
ATOM 1407 C CA . MET A 1 188 ? -4.748 -14.238 -8.432 1.00 88.94 188 MET A CA 1
ATOM 1408 C C . MET A 1 188 ? -6.025 -13.700 -7.771 1.00 88.94 188 MET A C 1
ATOM 1410 O O . MET A 1 188 ? -6.291 -13.999 -6.607 1.00 88.94 188 MET A O 1
ATOM 1414 N N . GLY A 1 189 ? -6.834 -12.942 -8.517 1.00 89.88 189 GLY A N 1
ATOM 1415 C CA . GLY A 1 189 ? -8.115 -12.416 -8.047 1.00 89.88 189 GLY A CA 1
ATOM 1416 C C . GLY A 1 189 ? -9.120 -13.521 -7.713 1.00 89.88 189 GLY A C 1
ATOM 1417 O O . GLY A 1 189 ? -9.743 -13.476 -6.655 1.00 89.88 189 GLY A O 1
ATOM 1418 N N . GLY A 1 190 ? -9.227 -14.551 -8.556 1.00 90.44 190 GLY A N 1
ATOM 1419 C CA . GLY A 1 190 ? -10.094 -15.709 -8.328 1.00 90.44 190 GLY A CA 1
ATOM 1420 C C . GLY A 1 190 ? -9.675 -16.535 -7.110 1.00 90.44 190 GLY A C 1
ATOM 1421 O O . GLY A 1 190 ? -10.525 -16.924 -6.308 1.00 90.44 190 GLY A O 1
ATOM 1422 N N . ALA A 1 191 ? -8.368 -16.735 -6.909 1.00 91.31 191 ALA A N 1
ATOM 1423 C CA . ALA A 1 191 ? -7.848 -17.391 -5.710 1.00 91.31 191 ALA A CA 1
ATOM 1424 C C . ALA A 1 191 ? -8.174 -16.597 -4.431 1.00 91.31 191 ALA A C 1
ATOM 1426 O O . ALA A 1 191 ? -8.586 -17.187 -3.431 1.00 91.31 191 ALA A O 1
ATOM 1427 N N . LEU A 1 192 ? -8.051 -15.264 -4.468 1.00 90.69 192 LEU A N 1
ATOM 1428 C CA . LEU A 1 192 ? -8.430 -14.394 -3.350 1.00 90.69 192 LEU A CA 1
ATOM 1429 C C . LEU A 1 192 ? -9.937 -14.443 -3.072 1.00 90.69 192 LEU A C 1
ATOM 1431 O O . LEU A 1 192 ? -10.327 -14.554 -1.914 1.00 90.69 192 LEU A O 1
ATOM 1435 N N . MET A 1 193 ? -10.783 -14.436 -4.107 1.00 93.25 193 MET A N 1
ATOM 1436 C CA . MET A 1 193 ? -12.236 -14.581 -3.948 1.00 93.25 193 MET A CA 1
ATOM 1437 C C . MET A 1 193 ? -12.609 -15.913 -3.287 1.00 93.25 193 MET A C 1
ATOM 1439 O O . MET A 1 193 ? -13.418 -15.933 -2.358 1.00 93.25 193 MET A O 1
ATOM 1443 N N . ALA A 1 194 ? -11.993 -17.018 -3.720 1.00 94.75 194 ALA A N 1
ATOM 1444 C CA . ALA A 1 194 ? -12.209 -18.332 -3.119 1.00 94.75 194 ALA A CA 1
ATOM 1445 C C . ALA A 1 194 ? -11.751 -18.369 -1.650 1.00 94.75 194 ALA A C 1
ATOM 1447 O O . ALA A 1 194 ? -12.482 -18.863 -0.791 1.00 94.75 194 ALA A O 1
ATOM 1448 N N . ALA A 1 195 ? -10.581 -17.798 -1.345 1.00 93.25 195 ALA A N 1
ATOM 1449 C CA . ALA A 1 195 ? -10.074 -17.698 0.022 1.00 93.25 195 ALA A CA 1
ATOM 1450 C C . ALA A 1 195 ? -11.015 -16.883 0.925 1.00 93.25 195 ALA A C 1
ATOM 1452 O O . ALA A 1 195 ? -11.360 -17.339 2.015 1.00 93.25 195 ALA A O 1
ATOM 1453 N N . SER A 1 196 ? -11.495 -15.726 0.457 1.00 93.50 196 SER A N 1
ATOM 1454 C CA . SER A 1 196 ? -12.447 -14.896 1.202 1.00 93.50 196 SER A CA 1
ATOM 1455 C C . SER A 1 196 ? -13.780 -15.605 1.438 1.00 93.50 196 SER A C 1
ATOM 1457 O O . SER A 1 196 ? -14.348 -15.487 2.520 1.00 93.50 196 SER A O 1
ATOM 1459 N N . PHE A 1 197 ? -14.277 -16.376 0.469 1.00 95.06 197 PHE A N 1
ATOM 1460 C CA . PHE A 1 197 ? -15.501 -17.157 0.648 1.00 95.06 197 PHE A CA 1
ATOM 1461 C C . PHE A 1 197 ? -15.347 -18.209 1.756 1.00 95.06 197 PHE A C 1
ATOM 1463 O O . PHE A 1 197 ? -16.210 -18.324 2.629 1.00 95.06 197 PHE A O 1
ATOM 1470 N N . VAL A 1 198 ? -14.217 -18.922 1.774 1.00 94.12 198 VAL A N 1
ATOM 1471 C CA . VAL A 1 198 ? -13.893 -19.875 2.845 1.00 94.12 198 VAL A CA 1
ATOM 1472 C C . VAL A 1 198 ? -13.779 -19.162 4.194 1.00 94.12 198 VAL A C 1
ATOM 1474 O O . VAL A 1 198 ? -14.352 -19.627 5.176 1.00 94.12 198 VAL A O 1
ATOM 1477 N N . GLU A 1 199 ? -13.102 -18.016 4.256 1.00 91.88 199 GLU A N 1
ATOM 1478 C CA . GLU A 1 199 ? -12.943 -17.238 5.491 1.00 91.88 199 GLU A CA 1
ATOM 1479 C C . GLU A 1 199 ? -14.288 -16.753 6.055 1.00 91.88 199 GLU A C 1
ATOM 1481 O O . GLU A 1 199 ? -14.529 -16.869 7.258 1.00 91.88 199 GLU A O 1
ATOM 1486 N N . VAL A 1 200 ? -15.205 -16.294 5.197 1.00 93.31 200 VAL A N 1
ATOM 1487 C CA . VAL A 1 200 ? -16.565 -15.895 5.596 1.00 93.31 200 VAL A CA 1
ATOM 1488 C C . VAL A 1 200 ? -17.344 -17.081 6.160 1.00 93.31 200 VAL A C 1
ATOM 1490 O O . VAL A 1 200 ? -18.002 -16.940 7.191 1.00 93.31 200 VAL A O 1
ATOM 1493 N N . ILE A 1 201 ? -17.245 -18.258 5.536 1.00 94.19 201 ILE A N 1
ATOM 1494 C CA . ILE A 1 201 ? -17.890 -19.479 6.033 1.00 94.19 201 ILE A CA 1
ATOM 1495 C C . ILE A 1 201 ? -17.335 -19.857 7.415 1.00 94.19 201 ILE A C 1
ATOM 1497 O O . ILE A 1 201 ? -18.103 -20.097 8.348 1.00 94.19 201 ILE A O 1
ATOM 1501 N N . LEU A 1 202 ? -16.010 -19.861 7.577 1.00 92.44 202 LEU A N 1
ATOM 1502 C CA . LEU A 1 202 ? -15.356 -20.175 8.852 1.00 92.44 202 LEU A CA 1
ATOM 1503 C C . LEU A 1 202 ? -15.678 -19.150 9.952 1.00 92.44 202 LEU A C 1
ATOM 1505 O O . LEU A 1 202 ? -15.837 -19.523 11.119 1.00 92.44 202 LEU A O 1
ATOM 1509 N N . GLY A 1 203 ? -15.804 -17.873 9.585 1.00 90.50 203 GLY A N 1
ATOM 1510 C CA . GLY A 1 203 ? -16.276 -16.809 10.468 1.00 90.50 203 GLY A CA 1
ATOM 1511 C C . GLY A 1 203 ? -17.737 -17.000 10.878 1.00 90.50 203 GLY A C 1
ATOM 1512 O O . GLY A 1 203 ? -18.058 -16.887 12.060 1.00 90.50 203 GLY A O 1
ATOM 1513 N N . GLY A 1 204 ? -18.605 -17.367 9.930 1.00 90.31 204 GLY A N 1
ATOM 1514 C CA . GLY A 1 204 ? -20.030 -17.621 10.158 1.00 90.31 204 GLY A CA 1
ATOM 1515 C C . GLY A 1 204 ? -20.305 -18.820 11.069 1.00 90.31 204 GLY A C 1
ATOM 1516 O O . GLY A 1 204 ? -21.194 -18.753 11.913 1.00 90.31 204 GLY A O 1
ATOM 1517 N N . PHE A 1 205 ? -19.502 -19.884 10.975 1.00 93.31 205 PHE A N 1
ATOM 1518 C CA . PHE A 1 205 ? -19.587 -21.038 11.881 1.00 93.31 205 PHE A CA 1
ATOM 1519 C C . PHE A 1 205 ? -19.013 -20.777 13.286 1.00 93.31 205 PHE A C 1
ATOM 1521 O O . PHE A 1 205 ? -19.058 -21.661 14.139 1.00 93.31 205 PHE A O 1
ATOM 1528 N N . GLY A 1 206 ? -18.442 -19.596 13.548 1.00 90.00 206 GLY A N 1
ATOM 1529 C CA . GLY A 1 206 ? -17.815 -19.273 14.834 1.00 90.00 206 GLY A CA 1
ATOM 1530 C C . GLY A 1 206 ? -16.509 -20.032 15.105 1.00 90.00 206 GLY A C 1
ATOM 1531 O O . GLY A 1 206 ? -15.938 -19.902 16.192 1.00 90.00 206 GLY A O 1
ATOM 1532 N N . LEU A 1 207 ? -15.991 -20.783 14.122 1.00 90.19 207 LEU A N 1
ATOM 1533 C CA . LEU A 1 207 ? -14.743 -21.540 14.249 1.00 90.19 207 LEU A CA 1
ATOM 1534 C C . LEU A 1 207 ? -13.554 -20.605 14.494 1.00 90.19 207 LEU A C 1
ATOM 1536 O O . LEU A 1 207 ? -12.652 -20.937 15.263 1.00 90.19 207 LEU A O 1
ATOM 1540 N N . LEU A 1 208 ? -13.589 -19.407 13.901 1.00 85.62 208 LEU A N 1
ATOM 1541 C CA . LEU A 1 208 ? -12.568 -18.382 14.109 1.00 85.62 208 LEU A CA 1
ATOM 1542 C C . LEU A 1 208 ? -12.409 -18.031 15.600 1.00 85.62 208 LEU A C 1
ATOM 1544 O O . LEU A 1 208 ? -11.290 -17.923 16.093 1.00 85.62 208 LEU A O 1
ATOM 1548 N N . GLY A 1 209 ? -13.520 -17.923 16.340 1.00 83.94 209 GLY A N 1
ATOM 1549 C CA . GLY A 1 209 ? -13.511 -17.637 17.779 1.00 83.94 209 GLY A CA 1
ATOM 1550 C C . GLY A 1 209 ? -12.954 -18.790 18.617 1.00 83.94 209 GLY A C 1
ATOM 1551 O O . GLY A 1 209 ? -12.225 -18.559 19.581 1.00 83.94 209 GLY A O 1
ATOM 1552 N N . PHE A 1 210 ? -13.235 -20.035 18.221 1.00 88.88 210 PHE A N 1
ATOM 1553 C CA . PHE A 1 210 ? -12.655 -21.218 18.858 1.00 88.88 210 PHE A CA 1
ATOM 1554 C C . PHE A 1 210 ? -11.137 -21.288 18.646 1.00 88.88 210 PHE A C 1
ATOM 1556 O O . PHE A 1 210 ? -10.397 -21.526 19.597 1.00 88.88 210 PHE A O 1
ATOM 1563 N N . ILE A 1 211 ? -10.662 -21.016 17.426 1.00 87.56 211 ILE A N 1
ATOM 1564 C CA . ILE A 1 211 ? -9.235 -21.031 17.072 1.00 87.56 211 ILE A CA 1
ATOM 1565 C C . ILE A 1 211 ? -8.470 -19.899 17.770 1.00 87.56 211 ILE A C 1
ATOM 1567 O O . ILE A 1 211 ? -7.385 -20.134 18.302 1.00 87.56 211 ILE A O 1
ATOM 1571 N N . LEU A 1 212 ? -9.043 -18.692 17.839 1.00 86.19 212 LEU A N 1
ATOM 1572 C CA . LEU A 1 212 ? -8.432 -17.544 18.519 1.00 86.19 212 LEU A CA 1
ATOM 1573 C C . LEU A 1 212 ? -8.180 -17.800 20.015 1.00 86.19 212 LEU A C 1
ATOM 1575 O O . LEU A 1 212 ? -7.257 -17.217 20.574 1.00 86.19 212 LEU A O 1
ATOM 1579 N N . ARG A 1 213 ? -8.915 -18.724 20.652 1.00 88.81 213 ARG A N 1
ATOM 1580 C CA . ARG A 1 213 ? -8.653 -19.146 22.040 1.00 88.81 213 ARG A CA 1
ATOM 1581 C C . ARG A 1 213 ? -7.317 -19.882 22.208 1.00 88.81 213 ARG A C 1
ATOM 1583 O O . ARG A 1 213 ? -6.752 -19.862 23.299 1.00 88.81 213 ARG A O 1
ATOM 1590 N N . PHE A 1 214 ? -6.818 -20.534 21.159 1.00 89.06 214 PHE A N 1
ATOM 1591 C CA . PHE A 1 214 ? -5.545 -21.266 21.183 1.00 89.06 214 PHE A CA 1
ATOM 1592 C C . PHE A 1 214 ? -4.351 -20.410 20.747 1.00 89.06 214 PHE A C 1
ATOM 1594 O O . PHE A 1 214 ? -3.201 -20.797 20.954 1.00 89.06 214 PHE A O 1
ATOM 1601 N N . ILE A 1 215 ? -4.607 -19.244 20.155 1.00 90.62 215 ILE A N 1
ATOM 1602 C CA . ILE A 1 215 ? -3.576 -18.346 19.643 1.00 90.62 215 ILE A CA 1
ATOM 1603 C C . ILE A 1 215 ? -3.161 -17.385 20.761 1.00 90.62 215 ILE A C 1
ATOM 1605 O O . ILE A 1 215 ? -3.847 -16.416 21.074 1.00 90.62 215 ILE A O 1
ATOM 1609 N N . GLY A 1 216 ? -2.013 -17.661 21.381 1.00 92.75 216 GLY A N 1
ATOM 1610 C CA . GLY A 1 216 ? -1.428 -16.781 22.394 1.00 92.75 216 GLY A CA 1
ATOM 1611 C C . GLY A 1 216 ? -0.698 -15.574 21.782 1.00 92.75 216 GLY A C 1
ATOM 1612 O O . GLY A 1 216 ? -0.200 -15.661 20.654 1.00 92.75 216 GLY A O 1
ATOM 1613 N N . PRO A 1 217 ? -0.513 -14.471 22.533 1.00 91.12 217 PRO A N 1
ATOM 1614 C CA . PRO A 1 217 ? 0.150 -13.255 22.043 1.00 91.12 217 PRO A CA 1
ATOM 1615 C C . PRO A 1 217 ? 1.593 -13.498 21.575 1.00 91.12 217 PRO A C 1
ATOM 1617 O O . PRO A 1 217 ? 2.058 -12.849 20.642 1.00 91.12 217 PRO A O 1
ATOM 1620 N N . ILE A 1 218 ? 2.285 -14.484 22.157 1.00 93.12 218 ILE A N 1
ATOM 1621 C CA . ILE A 1 218 ? 3.646 -14.879 21.758 1.00 93.12 218 ILE A CA 1
ATOM 1622 C C . ILE A 1 218 ? 3.653 -15.443 20.329 1.00 93.12 218 ILE A C 1
ATOM 1624 O O . ILE A 1 218 ? 4.528 -15.110 19.531 1.00 93.12 218 ILE A O 1
ATOM 1628 N N . THR A 1 219 ? 2.654 -16.261 19.981 1.00 93.56 219 THR A N 1
ATOM 1629 C CA . THR A 1 219 ? 2.535 -16.834 18.631 1.00 93.56 219 THR A CA 1
ATOM 1630 C C . THR A 1 219 ? 2.177 -15.765 17.600 1.00 93.56 219 THR A C 1
ATOM 1632 O O . THR A 1 219 ? 2.762 -15.728 16.518 1.00 93.56 219 THR A O 1
ATOM 1635 N N . VAL A 1 220 ? 1.302 -14.821 17.956 1.00 91.88 220 VAL A N 1
ATOM 1636 C CA . VAL A 1 220 ? 0.957 -13.679 17.094 1.00 91.88 220 VAL A CA 1
ATOM 1637 C C . VAL A 1 220 ? 2.172 -12.782 16.862 1.00 91.88 220 VAL A C 1
ATOM 1639 O O . VAL A 1 220 ? 2.484 -12.457 15.721 1.00 91.88 220 VAL A O 1
ATOM 1642 N N . ALA A 1 221 ? 2.912 -12.432 17.916 1.00 93.56 221 ALA A N 1
ATOM 1643 C CA . ALA A 1 221 ? 4.125 -11.629 17.782 1.00 93.56 221 ALA A CA 1
ATOM 1644 C C . ALA A 1 221 ? 5.156 -12.320 16.877 1.00 93.56 221 ALA A C 1
ATOM 1646 O O . ALA A 1 221 ? 5.678 -11.705 15.949 1.00 93.56 221 ALA A O 1
ATOM 1647 N N . CYS A 1 222 ? 5.386 -13.619 17.090 1.00 94.31 222 CYS A N 1
ATOM 1648 C CA . CYS A 1 222 ? 6.317 -14.405 16.286 1.00 94.31 222 CYS A CA 1
ATOM 1649 C C . CYS A 1 222 ? 5.910 -14.457 14.802 1.00 94.31 222 CYS A C 1
ATOM 1651 O O . CYS A 1 222 ? 6.740 -14.215 13.926 1.00 94.31 222 CYS A O 1
ATOM 1653 N N . THR A 1 223 ? 4.631 -14.706 14.505 1.00 92.62 223 THR A N 1
ATOM 1654 C CA . THR A 1 223 ? 4.132 -14.756 13.119 1.00 92.62 223 THR A CA 1
ATOM 1655 C C . THR A 1 223 ? 4.220 -13.399 12.418 1.00 92.62 223 THR A C 1
ATOM 1657 O O . THR A 1 223 ? 4.682 -13.341 11.279 1.00 92.62 223 THR A O 1
ATOM 1660 N N . ILE A 1 224 ? 3.877 -12.294 13.091 1.00 91.44 224 ILE A N 1
ATOM 1661 C CA . ILE A 1 224 ? 4.005 -10.938 12.530 1.00 91.44 224 ILE A CA 1
ATOM 1662 C C . ILE A 1 224 ? 5.476 -10.595 12.263 1.00 91.44 224 ILE A C 1
ATOM 1664 O O . ILE A 1 224 ? 5.798 -10.068 11.195 1.00 91.44 224 ILE A O 1
ATOM 1668 N N . SER A 1 225 ? 6.386 -10.931 13.184 1.00 93.56 225 SER A N 1
ATOM 1669 C CA . SER A 1 225 ? 7.826 -10.760 12.964 1.00 93.56 225 SER A CA 1
ATOM 1670 C C . SER A 1 225 ? 8.315 -11.572 11.765 1.00 93.56 225 SER A C 1
ATOM 1672 O O . SER A 1 225 ? 9.083 -11.052 10.958 1.00 93.56 225 SER A O 1
ATOM 1674 N N . LEU A 1 226 ? 7.839 -12.809 11.595 1.00 92.56 226 LEU A N 1
ATOM 1675 C CA . LEU A 1 226 ? 8.212 -13.656 10.463 1.00 92.56 226 LEU A CA 1
ATOM 1676 C C . LEU A 1 226 ? 7.697 -13.102 9.126 1.00 92.56 226 LEU A C 1
ATOM 1678 O O . LEU A 1 226 ? 8.438 -13.104 8.140 1.00 92.56 226 LEU A O 1
ATOM 1682 N N . ILE A 1 227 ? 6.466 -12.582 9.088 1.00 91.06 227 ILE A N 1
ATOM 1683 C CA . ILE A 1 227 ? 5.919 -11.897 7.906 1.00 91.06 227 ILE A CA 1
ATOM 1684 C C . ILE A 1 227 ? 6.774 -10.664 7.585 1.00 91.06 227 ILE A C 1
ATOM 1686 O O . ILE A 1 227 ? 7.186 -10.489 6.440 1.00 91.06 227 ILE A O 1
ATOM 1690 N N . GLY A 1 228 ? 7.116 -9.852 8.590 1.00 89.81 228 GLY A N 1
ATOM 1691 C CA . GLY A 1 228 ? 7.980 -8.682 8.419 1.00 89.81 228 GLY A CA 1
ATOM 1692 C C . GLY A 1 228 ? 9.359 -9.035 7.854 1.00 89.81 228 GLY A C 1
ATOM 1693 O O . GLY A 1 228 ? 9.804 -8.420 6.885 1.00 89.81 228 GLY A O 1
ATOM 1694 N N . VAL A 1 229 ? 10.006 -10.071 8.399 1.00 92.00 229 VAL A N 1
ATOM 1695 C CA . VAL A 1 229 ? 11.299 -10.570 7.904 1.00 92.00 229 VAL A CA 1
ATOM 1696 C C . VAL A 1 229 ? 11.171 -11.124 6.486 1.00 92.00 229 VAL A C 1
ATOM 1698 O O . VAL A 1 229 ? 12.036 -10.857 5.662 1.00 92.00 229 VAL A O 1
ATOM 1701 N N . SER A 1 230 ? 10.088 -11.825 6.149 1.00 91.00 230 SER A N 1
ATOM 1702 C CA . SER A 1 230 ? 9.879 -12.397 4.807 1.00 91.00 230 SER A CA 1
ATOM 1703 C C . SER A 1 230 ? 9.761 -11.332 3.710 1.00 91.00 230 SER A C 1
ATOM 1705 O O . SER A 1 230 ? 10.103 -11.590 2.554 1.00 91.00 230 SER A O 1
ATOM 1707 N N . LEU A 1 231 ? 9.330 -10.119 4.068 1.00 89.12 231 LEU A N 1
ATOM 1708 C CA . LEU A 1 231 ? 9.152 -8.992 3.149 1.00 89.12 231 LEU A CA 1
ATOM 1709 C C . LEU A 1 231 ? 10.400 -8.107 3.002 1.00 89.12 231 LEU A C 1
ATOM 1711 O O . LEU A 1 231 ? 10.339 -7.103 2.294 1.00 89.12 231 LEU A O 1
ATOM 1715 N N . TYR A 1 232 ? 11.547 -8.485 3.583 1.00 90.25 232 TYR A N 1
ATOM 1716 C CA . TYR A 1 232 ? 12.788 -7.691 3.541 1.00 90.25 232 TYR A CA 1
ATOM 1717 C C . TYR A 1 232 ? 13.251 -7.314 2.125 1.00 90.25 232 TYR A C 1
ATOM 1719 O O . TYR A 1 232 ? 13.928 -6.305 1.936 1.00 90.25 232 TYR A O 1
ATOM 1727 N N . ARG A 1 233 ? 12.886 -8.113 1.114 1.00 88.56 233 ARG A N 1
ATOM 1728 C CA . ARG A 1 233 ? 13.259 -7.856 -0.282 1.00 88.56 233 ARG A CA 1
ATOM 1729 C C . ARG A 1 233 ? 12.554 -6.635 -0.863 1.00 88.56 233 ARG A C 1
ATOM 1731 O O . ARG A 1 233 ? 13.161 -5.941 -1.671 1.00 88.56 233 ARG A O 1
ATOM 1738 N N . LEU A 1 234 ? 11.318 -6.345 -0.448 1.00 87.44 234 LEU A N 1
ATOM 1739 C CA . LEU A 1 234 ? 10.529 -5.267 -1.052 1.00 87.44 234 LEU A CA 1
ATOM 1740 C C . LEU A 1 234 ? 11.154 -3.885 -0.797 1.00 87.44 234 LEU A C 1
ATOM 1742 O O . LEU A 1 234 ? 11.425 -3.185 -1.774 1.00 87.44 234 LEU A O 1
ATOM 1746 N N . PRO A 1 235 ? 11.491 -3.494 0.453 1.00 86.81 235 PRO A N 1
ATOM 1747 C CA . PRO A 1 235 ? 12.160 -2.218 0.701 1.00 86.81 235 PRO A CA 1
ATOM 1748 C C . PRO A 1 235 ? 13.517 -2.099 -0.001 1.00 86.81 235 PRO A C 1
ATOM 1750 O O . PRO A 1 235 ? 13.900 -1.004 -0.397 1.00 86.81 235 PRO A O 1
ATOM 1753 N N . ILE A 1 236 ? 14.240 -3.210 -0.185 1.00 88.62 236 ILE A N 1
ATOM 1754 C CA . ILE A 1 236 ? 15.550 -3.212 -0.852 1.00 88.62 236 ILE A CA 1
ATOM 1755 C C . ILE A 1 236 ? 15.393 -2.971 -2.355 1.00 88.62 236 ILE A C 1
ATOM 1757 O O . ILE A 1 236 ? 16.121 -2.156 -2.916 1.00 88.62 236 ILE A O 1
ATOM 1761 N N . ILE A 1 237 ? 14.442 -3.644 -3.009 1.00 85.38 237 ILE A N 1
ATOM 1762 C CA . ILE A 1 237 ? 14.206 -3.501 -4.453 1.00 85.38 237 ILE A CA 1
ATOM 1763 C C . ILE A 1 237 ? 13.721 -2.082 -4.772 1.00 85.38 237 ILE A C 1
ATOM 1765 O O . ILE A 1 237 ? 14.292 -1.427 -5.646 1.00 85.38 237 ILE A O 1
ATOM 1769 N N . TYR A 1 238 ? 12.733 -1.574 -4.028 1.00 83.19 238 TYR A N 1
ATOM 1770 C CA . TYR A 1 238 ? 12.196 -0.225 -4.248 1.00 83.19 238 TYR A CA 1
ATOM 1771 C C . TYR A 1 238 ? 13.124 0.887 -3.734 1.00 83.19 238 TYR A C 1
ATOM 1773 O O . TYR A 1 238 ? 13.111 1.990 -4.272 1.00 83.19 238 TYR A O 1
ATOM 1781 N N . GLY A 1 239 ? 13.964 0.608 -2.734 1.00 83.69 239 GLY A N 1
ATOM 1782 C CA . GLY A 1 239 ? 14.970 1.537 -2.208 1.00 83.69 239 GLY A CA 1
ATOM 1783 C C . GLY A 1 239 ? 16.292 1.553 -2.985 1.00 83.69 239 GLY A C 1
ATOM 1784 O O . GLY A 1 239 ? 17.127 2.423 -2.736 1.00 83.69 239 GLY A O 1
ATOM 1785 N N . ARG A 1 240 ? 16.493 0.629 -3.938 1.00 83.25 240 ARG A N 1
ATOM 1786 C CA . ARG A 1 240 ? 17.725 0.505 -4.739 1.00 83.25 240 ARG A CA 1
ATOM 1787 C C . ARG A 1 240 ? 18.135 1.778 -5.495 1.00 83.25 240 ARG A C 1
ATOM 1789 O O . ARG A 1 240 ? 19.340 2.015 -5.551 1.00 83.25 240 ARG A O 1
ATOM 1796 N N . PRO A 1 241 ? 17.218 2.593 -6.066 1.00 81.94 241 PRO A N 1
ATOM 1797 C CA . PRO A 1 241 ? 17.601 3.799 -6.800 1.00 81.94 241 PRO A CA 1
ATOM 1798 C C . PRO A 1 241 ? 18.471 4.755 -5.981 1.00 81.94 241 PRO A C 1
ATOM 1800 O O . PRO A 1 241 ? 19.422 5.306 -6.520 1.00 81.94 241 PRO A O 1
ATOM 1803 N N . ASN A 1 242 ? 18.176 4.914 -4.683 1.00 85.12 242 ASN A N 1
ATOM 1804 C CA . ASN A 1 242 ? 18.984 5.701 -3.752 1.00 85.12 242 ASN A CA 1
ATOM 1805 C C . ASN A 1 242 ? 18.824 5.211 -2.308 1.00 85.12 242 ASN A C 1
ATOM 1807 O O . ASN A 1 242 ? 17.991 5.700 -1.539 1.00 85.12 242 ASN A O 1
ATOM 1811 N N . PHE A 1 243 ? 19.691 4.278 -1.921 1.00 86.56 243 PHE A N 1
ATOM 1812 C CA . PHE A 1 243 ? 19.664 3.668 -0.593 1.00 86.56 243 PHE A CA 1
ATOM 1813 C C . PHE A 1 243 ? 19.890 4.680 0.546 1.00 86.56 243 PHE A C 1
ATOM 1815 O O . PHE A 1 243 ? 19.260 4.577 1.596 1.00 86.56 243 PHE A O 1
ATOM 1822 N N . ILE A 1 244 ? 20.741 5.693 0.334 1.00 89.06 244 ILE A N 1
ATOM 1823 C CA . ILE A 1 244 ? 21.064 6.707 1.355 1.00 89.06 244 ILE A CA 1
ATOM 1824 C C . ILE A 1 244 ? 19.817 7.511 1.739 1.00 89.06 244 ILE A C 1
ATOM 1826 O O . ILE A 1 244 ? 19.530 7.684 2.921 1.00 89.06 244 ILE A O 1
ATOM 1830 N N . VAL A 1 245 ? 19.039 7.959 0.748 1.00 86.31 245 VAL A N 1
ATOM 1831 C CA . VAL A 1 245 ? 17.810 8.731 0.986 1.00 86.31 245 VAL A CA 1
ATOM 1832 C C . VAL A 1 245 ? 16.787 7.887 1.751 1.00 86.31 245 VAL A C 1
ATOM 1834 O O . VAL A 1 245 ? 16.162 8.379 2.693 1.00 86.31 245 VAL A O 1
ATOM 1837 N N . ALA A 1 246 ? 16.664 6.602 1.405 1.00 87.88 246 ALA A N 1
ATOM 1838 C CA . ALA A 1 246 ? 15.792 5.666 2.110 1.00 87.88 246 ALA A CA 1
ATOM 1839 C C . ALA A 1 246 ? 16.222 5.461 3.576 1.00 87.88 246 ALA A C 1
ATOM 1841 O O . ALA A 1 246 ? 15.384 5.531 4.479 1.00 87.88 246 ALA A O 1
ATOM 1842 N N . LEU A 1 247 ? 17.522 5.278 3.835 1.00 90.69 247 LEU A N 1
ATOM 1843 C CA . LEU A 1 247 ? 18.066 5.122 5.188 1.00 90.69 247 LEU A CA 1
ATOM 1844 C C . LEU A 1 247 ? 17.863 6.389 6.033 1.00 90.69 247 LEU A C 1
ATOM 1846 O O . LEU A 1 247 ? 17.440 6.300 7.186 1.00 90.69 247 LEU A O 1
ATOM 1850 N N . CYS A 1 248 ? 18.102 7.569 5.457 1.00 90.69 248 CYS A N 1
ATOM 1851 C CA . CYS A 1 248 ? 17.845 8.846 6.121 1.00 90.69 248 CYS A CA 1
ATOM 1852 C C . CYS A 1 248 ? 16.366 9.008 6.490 1.00 90.69 248 CYS A C 1
ATOM 1854 O O . CYS A 1 248 ? 16.062 9.434 7.603 1.00 90.69 248 CYS A O 1
ATOM 1856 N N . CYS A 1 249 ? 15.445 8.622 5.601 1.00 89.69 249 CYS A N 1
ATOM 1857 C CA . CYS A 1 249 ? 14.013 8.647 5.894 1.00 89.69 249 CYS A CA 1
ATOM 1858 C C . CYS A 1 249 ? 13.662 7.735 7.076 1.00 89.69 249 CYS A C 1
ATOM 1860 O O . CYS A 1 249 ? 12.972 8.166 8.000 1.00 89.69 249 CYS A O 1
ATOM 1862 N N . LEU A 1 250 ? 14.195 6.510 7.091 1.00 90.31 250 LEU A N 1
ATOM 1863 C CA . LEU A 1 250 ? 13.990 5.558 8.181 1.00 90.31 250 LEU A CA 1
ATOM 1864 C C . LEU A 1 250 ? 14.502 6.105 9.522 1.00 90.31 250 LEU A C 1
ATOM 1866 O O . LEU A 1 250 ? 13.764 6.104 10.507 1.00 90.31 250 LEU A O 1
ATOM 1870 N N . LEU A 1 251 ? 15.732 6.623 9.561 1.00 91.44 251 LEU A N 1
ATOM 1871 C CA . LEU A 1 251 ? 16.312 7.214 10.771 1.00 91.44 251 LEU A CA 1
ATOM 1872 C C . LEU A 1 251 ? 15.503 8.415 11.267 1.00 91.44 251 LEU A C 1
ATOM 1874 O O . LEU A 1 251 ? 15.301 8.573 12.472 1.00 91.44 251 LEU A O 1
ATOM 1878 N N . LEU A 1 252 ? 15.006 9.245 10.354 1.00 89.81 252 LEU A N 1
ATOM 1879 C CA . LEU A 1 252 ? 14.228 10.430 10.688 1.00 89.81 252 LEU A CA 1
ATOM 1880 C C . LEU A 1 252 ? 12.846 10.060 11.249 1.00 89.81 252 LEU A C 1
ATOM 1882 O O . LEU A 1 252 ? 12.450 10.599 12.284 1.00 89.81 252 LEU A O 1
ATOM 1886 N N . VAL A 1 253 ? 12.158 9.078 10.654 1.00 88.69 253 VAL A N 1
ATOM 1887 C CA . VAL A 1 253 ? 10.909 8.516 11.202 1.00 88.69 253 VAL A CA 1
ATOM 1888 C C . VAL A 1 253 ? 11.146 7.926 12.593 1.00 88.69 253 VAL A C 1
ATOM 1890 O O . VAL A 1 253 ? 10.403 8.246 13.522 1.00 88.69 253 VAL A O 1
ATOM 1893 N N . LEU A 1 254 ? 12.194 7.113 12.771 1.00 89.44 254 LEU A N 1
ATOM 1894 C CA . LEU A 1 254 ? 12.539 6.522 14.069 1.00 89.44 254 LEU A CA 1
ATOM 1895 C C . LEU A 1 254 ? 12.839 7.596 15.118 1.00 89.44 254 LEU A C 1
ATOM 1897 O O . LEU A 1 254 ? 12.347 7.516 16.240 1.00 89.44 254 LEU A O 1
ATOM 1901 N N . THR A 1 255 ? 13.580 8.638 14.748 1.00 88.12 255 THR A N 1
ATOM 1902 C CA . THR A 1 255 ? 13.883 9.762 15.642 1.00 88.12 255 THR A CA 1
ATOM 1903 C C . THR A 1 255 ? 12.605 10.499 16.047 1.00 88.12 255 THR A C 1
ATOM 1905 O O . THR A 1 255 ? 12.411 10.824 17.220 1.00 88.12 255 THR A O 1
ATOM 1908 N N . PHE A 1 256 ? 11.684 10.727 15.108 1.00 84.81 256 PHE A N 1
ATOM 1909 C CA . PHE A 1 256 ? 10.426 11.417 15.396 1.00 84.81 256 PHE A CA 1
ATOM 1910 C C . PHE A 1 256 ? 9.495 10.595 16.289 1.00 84.81 256 PHE A C 1
ATOM 1912 O O . PHE A 1 256 ? 8.913 11.140 17.228 1.00 84.81 256 PHE A O 1
ATOM 1919 N N . VAL A 1 257 ? 9.389 9.291 16.036 1.00 83.44 257 VAL A N 1
ATOM 1920 C CA . VAL A 1 257 ? 8.512 8.387 16.792 1.00 83.44 257 VAL A CA 1
ATOM 1921 C C . VAL A 1 257 ? 9.083 8.058 18.176 1.00 83.44 257 VAL A C 1
ATOM 1923 O O . VAL A 1 257 ? 8.335 8.065 19.154 1.00 83.44 257 VAL A O 1
ATOM 1926 N N . LEU A 1 258 ? 10.389 7.795 18.290 1.00 84.81 258 LEU A N 1
ATOM 1927 C CA . LEU A 1 258 ? 11.005 7.312 19.533 1.00 84.81 258 LEU A CA 1
ATOM 1928 C C . LEU A 1 258 ? 11.518 8.441 20.436 1.00 84.81 258 LEU A C 1
ATOM 1930 O O . LEU A 1 258 ? 11.371 8.357 21.655 1.00 84.81 258 LEU A O 1
ATOM 1934 N N . TYR A 1 259 ? 12.102 9.502 19.870 1.00 78.88 259 TYR A N 1
ATOM 1935 C CA . TYR A 1 259 ? 12.768 10.554 20.650 1.00 78.88 259 TYR A CA 1
ATOM 1936 C C . TYR A 1 259 ? 11.896 11.807 20.824 1.00 78.88 259 TYR A C 1
ATOM 1938 O O . TYR A 1 259 ? 11.766 12.338 21.930 1.00 78.88 259 TYR A O 1
ATOM 1946 N N . LEU A 1 260 ? 11.229 12.265 19.759 1.00 73.75 260 LEU A N 1
ATOM 1947 C CA . LEU A 1 260 ? 10.458 13.520 19.780 1.00 73.75 260 LEU A CA 1
ATOM 1948 C C . LEU A 1 260 ? 9.019 13.391 20.300 1.00 73.75 260 LEU A C 1
ATOM 1950 O O . LEU A 1 260 ? 8.355 14.413 20.473 1.00 73.75 260 LEU A O 1
ATOM 1954 N N . ASN A 1 261 ? 8.555 12.187 20.656 1.00 66.00 261 ASN A N 1
ATOM 1955 C CA . ASN A 1 261 ? 7.218 11.968 21.230 1.00 66.00 261 ASN A CA 1
ATOM 1956 C C . ASN A 1 261 ? 6.971 12.813 22.506 1.00 66.00 261 ASN A C 1
ATOM 1958 O O . ASN A 1 261 ? 5.849 13.224 22.797 1.00 66.00 261 ASN A O 1
ATOM 1962 N N . LYS A 1 262 ? 8.032 13.152 23.256 1.00 64.44 262 LYS A N 1
ATOM 1963 C CA . LYS A 1 262 ? 7.934 13.966 24.483 1.00 64.44 262 LYS A CA 1
ATOM 1964 C C . LYS A 1 262 ? 8.120 15.477 24.267 1.00 64.44 262 LYS A C 1
ATOM 1966 O O . LYS A 1 262 ? 7.920 16.246 25.211 1.00 64.44 262 LYS A O 1
ATOM 1971 N N . VAL A 1 263 ? 8.466 15.932 23.059 1.00 65.62 263 VAL A N 1
ATOM 1972 C CA . VAL A 1 263 ? 8.774 17.347 22.793 1.00 65.62 263 VAL A CA 1
ATOM 1973 C C . VAL A 1 263 ? 7.502 18.117 22.433 1.00 65.62 263 VAL A C 1
ATOM 1975 O O . VAL A 1 263 ? 6.926 17.983 21.355 1.00 65.62 263 VAL A O 1
ATOM 1978 N N . LYS A 1 264 ? 7.058 18.976 23.353 1.00 56.00 264 LYS A N 1
ATOM 1979 C CA . LYS A 1 264 ? 5.926 19.888 23.142 1.00 56.00 264 LYS A CA 1
ATOM 1980 C C . LYS A 1 264 ? 6.436 21.162 22.469 1.00 56.00 264 LYS A C 1
ATOM 1982 O O . LYS A 1 264 ? 6.999 22.019 23.146 1.00 56.00 264 LYS A O 1
ATOM 1987 N N . LEU A 1 265 ? 6.227 21.304 21.159 1.00 55.25 265 LEU A N 1
ATOM 1988 C CA . LEU A 1 265 ? 6.578 22.541 20.456 1.00 55.25 265 LEU A CA 1
ATOM 1989 C C . LEU A 1 265 ? 5.725 23.725 20.941 1.00 55.25 265 LEU A C 1
ATOM 1991 O O . LEU A 1 265 ? 4.492 23.653 20.909 1.00 55.25 265 LEU A O 1
ATOM 1995 N N . PRO A 1 266 ? 6.344 24.847 21.335 1.00 52.34 266 PRO A N 1
ATOM 1996 C CA . PRO A 1 266 ? 5.647 26.117 21.432 1.00 52.34 266 PRO A CA 1
ATOM 1997 C C . PRO A 1 266 ? 5.450 26.682 20.015 1.00 52.34 266 PRO A C 1
ATOM 1999 O O . PRO A 1 266 ? 6.411 27.082 19.368 1.00 52.34 266 PRO A O 1
ATOM 2002 N N . LEU A 1 267 ? 4.212 26.711 19.515 1.00 51.31 267 LEU A N 1
ATOM 2003 C CA . LEU A 1 267 ? 3.915 27.314 18.210 1.00 51.31 267 LEU A CA 1
ATOM 2004 C C . LEU A 1 267 ? 4.204 28.832 18.191 1.00 51.31 267 LEU A C 1
ATOM 2006 O O . LEU A 1 267 ? 3.958 29.509 19.199 1.00 51.31 267 LEU A O 1
ATOM 2010 N N . PRO A 1 268 ? 4.671 29.384 17.051 1.00 49.91 268 PRO A N 1
ATOM 2011 C CA . PRO A 1 268 ? 4.846 30.822 16.868 1.00 49.91 268 PRO A CA 1
ATOM 2012 C C . PRO A 1 268 ? 3.495 31.557 16.888 1.00 49.91 268 PRO A C 1
ATOM 2014 O O . PRO A 1 268 ? 2.496 31.097 16.336 1.00 49.91 268 PRO A O 1
ATOM 2017 N N . LYS A 1 269 ? 3.463 32.718 17.553 1.00 47.06 269 LYS A N 1
ATOM 2018 C CA . LYS A 1 269 ? 2.278 33.579 17.693 1.00 47.06 269 LYS A CA 1
ATOM 2019 C C . LYS A 1 269 ? 1.840 34.107 16.319 1.00 47.06 269 LYS A C 1
ATOM 2021 O O . LYS A 1 269 ? 2.482 35.013 15.802 1.00 47.06 269 LYS A O 1
ATOM 2026 N N . CYS A 1 270 ? 0.730 33.626 15.766 1.00 44.62 270 CYS A N 1
ATOM 2027 C CA . CYS A 1 270 ? 0.087 34.271 14.618 1.00 44.62 270 CYS A CA 1
ATOM 2028 C C . CYS A 1 270 ? -1.235 34.907 15.054 1.00 44.62 270 CYS A C 1
ATOM 2030 O O . CYS A 1 270 ? -2.258 34.240 15.168 1.00 44.62 270 CYS A O 1
ATOM 2032 N N . GLY A 1 271 ? -1.186 36.209 15.339 1.00 48.25 271 GLY A N 1
ATOM 2033 C CA . GLY A 1 271 ? -2.358 37.037 15.603 1.00 48.25 271 GLY A CA 1
ATOM 2034 C C . GLY A 1 271 ? -1.968 38.501 15.800 1.00 48.25 271 GLY A C 1
ATOM 2035 O O . GLY A 1 271 ? -1.291 38.837 16.771 1.00 48.25 271 GLY A O 1
ATOM 2036 N N . LYS A 1 272 ? -2.398 39.380 14.886 1.00 54.25 272 LYS A N 1
ATOM 2037 C CA . LYS A 1 272 ? -2.454 40.830 15.124 1.00 54.25 272 LYS A CA 1
ATOM 2038 C C . LYS A 1 272 ? -3.709 41.108 15.956 1.00 54.25 272 LYS A C 1
ATOM 2040 O O . LYS A 1 272 ? -4.812 40.964 15.444 1.00 54.25 272 LYS A O 1
ATOM 2045 N N . GLY A 1 273 ? -3.554 41.499 17.221 1.00 45.69 273 GLY A N 1
ATOM 2046 C CA . GLY A 1 273 ? -4.676 41.992 18.028 1.00 45.69 273 GLY A CA 1
ATOM 2047 C C . GLY A 1 273 ? -4.510 41.819 19.536 1.00 45.69 273 GLY A C 1
ATOM 2048 O O . GLY A 1 273 ? -4.116 40.762 20.022 1.00 45.69 273 GLY A O 1
ATOM 2049 N N . LYS A 1 274 ? -4.836 42.880 20.280 1.00 50.34 274 LYS A N 1
ATOM 2050 C CA . LYS A 1 274 ? -4.743 43.014 21.743 1.00 50.34 274 LYS A CA 1
ATOM 2051 C C . LYS A 1 274 ? -5.860 42.239 22.473 1.00 50.34 274 LYS A C 1
ATOM 2053 O O . LYS A 1 274 ? -6.685 42.852 23.130 1.00 50.34 274 LYS A O 1
ATOM 2058 N N . ASN A 1 275 ? -5.924 40.913 22.347 1.00 47.56 275 ASN A N 1
ATOM 2059 C CA . ASN A 1 275 ? -6.749 40.058 23.219 1.00 47.56 275 ASN A CA 1
ATOM 2060 C C . ASN A 1 275 ? -6.084 38.684 23.385 1.00 47.56 275 ASN A C 1
ATOM 2062 O O . ASN A 1 275 ? -6.258 37.762 22.589 1.00 47.56 275 ASN A O 1
ATOM 2066 N N . LEU A 1 276 ? -5.241 38.588 24.413 1.00 52.31 276 LEU A N 1
ATOM 2067 C CA . LEU A 1 276 ? -4.302 37.495 24.644 1.00 52.31 276 LEU A CA 1
ATOM 2068 C C . LEU A 1 276 ? -4.994 36.311 25.354 1.00 52.31 276 LEU A C 1
ATOM 2070 O O . LEU A 1 276 ? -4.914 36.183 26.573 1.00 52.31 276 LEU A O 1
ATOM 2074 N N . LYS A 1 277 ? -5.663 35.418 24.611 1.00 48.06 277 LYS A N 1
ATOM 2075 C CA . LYS A 1 277 ? -6.000 34.075 25.133 1.00 48.06 277 LYS A CA 1
ATOM 2076 C C . LYS A 1 277 ? -4.737 33.197 25.156 1.00 48.06 277 LYS A C 1
ATOM 2078 O O . LYS A 1 277 ? -3.877 33.311 24.283 1.00 48.06 277 LYS A O 1
ATOM 2083 N N . GLY A 1 278 ? -4.608 32.362 26.192 1.00 46.88 278 GLY A N 1
ATOM 2084 C CA . GLY A 1 278 ? -3.419 31.549 26.480 1.00 46.88 278 GLY A CA 1
ATOM 2085 C C . GLY A 1 278 ? -2.960 30.662 25.315 1.00 46.88 278 GLY A C 1
ATOM 2086 O O . GLY A 1 278 ? -3.764 30.225 24.497 1.00 46.88 278 GLY A O 1
ATOM 2087 N N . ARG A 1 279 ? -1.644 30.397 25.250 1.00 48.53 279 ARG A N 1
ATOM 2088 C CA . ARG A 1 279 ? -0.986 29.581 24.210 1.00 48.53 279 ARG A CA 1
ATOM 2089 C C . ARG A 1 279 ? -1.727 28.246 24.013 1.00 48.53 279 ARG A C 1
ATOM 2091 O O . ARG A 1 279 ? -1.684 27.425 24.935 1.00 48.53 279 ARG A O 1
ATOM 2098 N N . PRO A 1 280 ? -2.314 27.947 22.842 1.00 50.47 280 PRO A N 1
ATOM 2099 C CA . PRO A 1 280 ? -2.751 26.589 22.585 1.00 50.47 280 PRO A CA 1
ATOM 2100 C C . PRO A 1 280 ? -1.504 25.720 22.350 1.00 50.47 280 PRO A C 1
ATOM 2102 O O . PRO A 1 280 ? -0.809 25.834 21.342 1.00 50.47 280 PRO A O 1
ATOM 2105 N N . ARG A 1 281 ? -1.159 24.882 23.333 1.00 49.59 281 ARG A N 1
ATOM 2106 C CA . ARG A 1 281 ? -0.074 23.895 23.223 1.00 49.59 281 ARG A CA 1
ATOM 2107 C C . ARG A 1 281 ? -0.560 22.731 22.354 1.00 49.59 281 ARG A C 1
ATOM 2109 O O . ARG A 1 281 ? -1.124 21.768 22.873 1.00 49.59 281 ARG A O 1
ATOM 2116 N N . PHE A 1 282 ? -0.373 22.811 21.040 1.00 55.28 282 PHE A N 1
ATOM 2117 C CA . PHE A 1 282 ? -0.678 21.692 20.147 1.00 55.28 282 PHE A CA 1
ATOM 2118 C C . PHE A 1 282 ? 0.528 20.752 20.034 1.00 55.28 282 PHE A C 1
ATOM 2120 O O . PHE A 1 282 ? 1.610 21.144 19.609 1.00 55.28 282 PHE A O 1
ATOM 2127 N N . ALA A 1 283 ? 0.337 19.493 20.428 1.00 56.56 283 ALA A N 1
ATOM 2128 C CA . ALA A 1 283 ? 1.337 18.435 20.304 1.00 56.56 283 ALA A CA 1
ATOM 2129 C C . ALA A 1 283 ? 1.321 17.865 18.875 1.00 56.56 283 ALA A C 1
ATOM 2131 O O . ALA A 1 283 ? 0.815 16.773 18.640 1.00 56.56 283 ALA A O 1
ATOM 2132 N N . ILE A 1 284 ? 1.827 18.645 17.918 1.00 61.78 284 ILE A N 1
ATOM 2133 C CA . ILE A 1 284 ? 1.874 18.276 16.494 1.00 61.78 284 ILE A CA 1
ATOM 2134 C C . ILE A 1 284 ? 2.725 17.013 16.296 1.00 61.78 284 ILE A C 1
ATOM 2136 O O . ILE A 1 284 ? 2.269 16.062 15.672 1.00 61.78 284 ILE A O 1
ATOM 2140 N N . PHE A 1 285 ? 3.904 16.942 16.921 1.00 57.84 285 PHE A N 1
ATOM 2141 C CA . PHE A 1 285 ? 4.790 15.773 16.826 1.00 57.84 285 PHE A CA 1
ATOM 2142 C C . PHE A 1 285 ? 4.226 14.490 17.436 1.00 57.84 285 PHE A C 1
ATOM 2144 O O . PHE A 1 285 ? 4.630 13.406 17.042 1.00 57.84 285 PHE A O 1
ATOM 2151 N N . GLN A 1 286 ? 3.282 14.598 18.371 1.00 63.34 286 GLN A N 1
ATOM 2152 C CA . GLN A 1 286 ? 2.650 13.426 18.973 1.00 63.34 286 GLN A CA 1
ATOM 2153 C C . GLN A 1 286 ? 1.503 12.884 18.108 1.00 63.34 286 GLN A C 1
ATOM 2155 O O . GLN A 1 286 ? 1.210 11.696 18.162 1.00 63.34 286 GLN A O 1
ATOM 2160 N N . LEU A 1 287 ? 0.848 13.747 17.323 1.00 66.50 287 LEU A N 1
ATOM 2161 C CA . LEU A 1 287 ? -0.291 13.359 16.488 1.00 66.50 287 LEU A CA 1
ATOM 2162 C C . LEU A 1 287 ? 0.135 12.920 15.081 1.00 66.50 287 LEU A C 1
ATOM 2164 O O . LEU A 1 287 ? -0.368 11.916 14.594 1.00 66.50 287 LEU A O 1
ATOM 2168 N N . ILE A 1 288 ? 1.065 13.648 14.448 1.00 78.06 288 ILE A N 1
ATOM 2169 C CA . ILE A 1 288 ? 1.425 13.495 13.023 1.00 78.06 288 ILE A CA 1
ATOM 2170 C C . ILE A 1 288 ? 2.933 13.247 12.754 1.00 78.06 288 ILE A C 1
ATOM 2172 O O . ILE A 1 288 ? 3.473 13.797 11.790 1.00 78.06 288 ILE A O 1
ATOM 2176 N N . PRO A 1 289 ? 3.659 12.427 13.548 1.00 81.69 289 PRO A N 1
ATOM 2177 C CA . PRO A 1 289 ? 5.116 12.285 13.414 1.00 81.69 289 PRO A CA 1
ATOM 2178 C C . PRO A 1 289 ? 5.546 11.728 12.052 1.00 81.69 289 PRO A C 1
ATOM 2180 O O . PRO A 1 289 ? 6.485 12.230 11.439 1.00 81.69 289 PRO A O 1
ATOM 2183 N N . ILE A 1 290 ? 4.839 10.712 11.552 1.00 83.12 290 ILE A N 1
ATOM 2184 C CA . ILE A 1 290 ? 5.214 10.031 10.307 1.00 83.12 290 ILE A CA 1
ATOM 2185 C C . ILE A 1 290 ? 4.966 10.936 9.094 1.00 83.12 290 ILE A C 1
ATOM 2187 O O . ILE A 1 290 ? 5.809 11.016 8.207 1.00 83.12 290 ILE A O 1
ATOM 2191 N N . LEU A 1 291 ? 3.845 11.668 9.074 1.00 83.44 291 LEU A N 1
ATOM 2192 C CA . LEU A 1 291 ? 3.538 12.616 7.999 1.00 83.44 291 LEU A CA 1
ATOM 2193 C C . LEU A 1 291 ? 4.626 13.686 7.886 1.00 83.44 291 LEU A C 1
ATOM 2195 O O . LEU A 1 291 ? 5.118 13.971 6.797 1.00 83.44 291 LEU A O 1
ATOM 2199 N N . LEU A 1 292 ? 5.017 14.255 9.027 1.00 85.12 292 LEU A N 1
ATOM 2200 C CA . LEU A 1 292 ? 6.034 15.295 9.082 1.00 85.12 292 LEU A CA 1
ATOM 2201 C C . LEU A 1 292 ? 7.394 14.767 8.594 1.00 85.12 292 LEU A C 1
ATOM 2203 O O . LEU A 1 292 ? 8.081 15.467 7.854 1.00 85.12 292 LEU A O 1
ATOM 2207 N N . ALA A 1 293 ? 7.744 13.518 8.919 1.00 87.56 293 ALA A N 1
ATOM 2208 C CA . ALA A 1 293 ? 8.943 12.872 8.390 1.00 87.56 293 ALA A CA 1
ATOM 2209 C C . ALA A 1 293 ? 8.926 12.739 6.861 1.00 87.56 293 ALA A C 1
ATOM 2211 O O . ALA A 1 293 ? 9.897 13.105 6.199 1.00 87.56 293 ALA A O 1
ATOM 2212 N N . VAL A 1 294 ? 7.819 12.251 6.298 1.00 86.00 294 VAL A N 1
ATOM 2213 C CA . VAL A 1 294 ? 7.674 12.060 4.847 1.00 86.00 294 VAL A CA 1
ATOM 2214 C C . VAL A 1 294 ? 7.742 13.396 4.106 1.00 86.00 294 VAL A C 1
ATOM 2216 O O . VAL A 1 294 ? 8.450 13.492 3.110 1.00 86.00 294 VAL A O 1
ATOM 2219 N N . VAL A 1 295 ? 7.076 14.441 4.607 1.00 88.25 295 VAL A N 1
ATOM 2220 C CA . VAL A 1 295 ? 7.103 15.778 3.986 1.00 88.25 295 VAL A CA 1
ATOM 2221 C C . VAL A 1 295 ? 8.509 16.377 4.010 1.00 88.25 295 VAL A C 1
ATOM 2223 O O . VAL A 1 295 ? 8.965 16.887 2.989 1.00 88.25 295 VAL A O 1
ATOM 2226 N N . ILE A 1 296 ? 9.224 16.286 5.138 1.00 89.88 296 ILE A N 1
ATOM 2227 C CA . ILE A 1 296 ? 10.610 16.772 5.227 1.00 89.88 296 ILE A CA 1
ATOM 2228 C C . ILE A 1 296 ? 11.506 16.034 4.232 1.00 89.88 296 ILE A C 1
ATOM 2230 O O . ILE A 1 296 ? 12.284 16.668 3.521 1.00 89.88 296 ILE A O 1
ATOM 2234 N N . MET A 1 297 ? 11.382 14.709 4.149 1.00 89.94 297 MET A N 1
ATOM 2235 C CA . MET A 1 297 ? 12.186 13.911 3.223 1.00 89.94 297 MET A CA 1
ATOM 2236 C C . MET A 1 297 ? 11.833 14.173 1.759 1.00 89.94 297 MET A C 1
ATOM 2238 O O . MET A 1 297 ? 12.731 14.219 0.923 1.00 89.94 297 MET A O 1
ATOM 2242 N N . TRP A 1 298 ? 10.558 14.395 1.442 1.00 89.31 298 TRP A N 1
ATOM 2243 C CA . TRP A 1 298 ? 10.126 14.771 0.098 1.00 89.31 298 TRP A CA 1
ATOM 2244 C C . TRP A 1 298 ? 10.697 16.135 -0.315 1.00 89.31 298 TRP A C 1
ATOM 2246 O O . TRP A 1 298 ? 11.265 16.252 -1.398 1.00 89.31 298 TRP A O 1
ATOM 2256 N N . ILE A 1 299 ? 10.658 17.136 0.575 1.00 91.12 299 ILE A N 1
ATOM 2257 C CA . ILE A 1 299 ? 11.292 18.446 0.341 1.00 91.12 299 ILE A CA 1
ATOM 2258 C C . ILE A 1 299 ? 12.808 18.290 0.161 1.00 91.12 299 ILE A C 1
ATOM 2260 O O . ILE A 1 299 ? 13.382 18.876 -0.753 1.00 91.12 299 ILE A O 1
ATOM 2264 N N . ALA A 1 300 ? 13.468 17.480 0.992 1.00 89.81 300 ALA A N 1
ATOM 2265 C CA . ALA A 1 300 ? 14.899 17.216 0.856 1.00 89.81 300 ALA A CA 1
ATOM 2266 C C . ALA A 1 300 ? 15.235 16.544 -0.489 1.00 89.81 300 ALA A C 1
ATOM 2268 O O . ALA A 1 300 ? 16.200 16.932 -1.143 1.00 89.81 300 ALA A O 1
ATOM 2269 N N . SER A 1 301 ? 14.420 15.585 -0.938 1.00 86.88 301 SER A N 1
ATOM 2270 C CA . SER A 1 301 ? 14.556 14.939 -2.250 1.00 86.88 301 SER A CA 1
ATOM 2271 C C . SER A 1 301 ? 14.343 15.925 -3.405 1.00 86.88 301 SER A C 1
ATOM 2273 O O . SER A 1 301 ? 15.096 15.898 -4.381 1.00 86.88 301 SER A O 1
ATOM 2275 N N . TRP A 1 302 ? 13.394 16.854 -3.270 1.00 86.94 302 TRP A N 1
ATOM 2276 C CA . TRP A 1 302 ? 13.192 17.938 -4.232 1.00 86.94 302 TRP A CA 1
ATOM 2277 C C . TRP A 1 302 ? 14.417 18.858 -4.321 1.00 86.94 302 TRP A C 1
ATOM 2279 O O . TRP A 1 302 ? 14.901 19.141 -5.413 1.00 86.94 302 TRP A O 1
ATOM 2289 N N . ILE A 1 303 ? 14.981 19.266 -3.180 1.00 88.50 303 ILE A N 1
ATOM 2290 C CA . ILE A 1 303 ? 16.194 20.100 -3.131 1.00 88.50 303 ILE A CA 1
ATOM 2291 C C . ILE A 1 303 ? 17.389 19.371 -3.761 1.00 88.50 303 ILE A C 1
ATOM 2293 O O . ILE A 1 303 ? 18.098 19.959 -4.572 1.00 88.50 303 ILE A O 1
ATOM 2297 N N . LEU A 1 304 ? 17.589 18.087 -3.450 1.00 85.00 304 LEU A N 1
ATOM 2298 C CA . LEU A 1 304 ? 18.649 17.270 -4.058 1.00 85.00 304 LEU A CA 1
ATOM 2299 C C . LEU A 1 304 ? 18.489 17.141 -5.579 1.00 85.00 304 LEU A C 1
ATOM 2301 O O . LEU A 1 304 ? 19.489 17.119 -6.296 1.00 85.00 304 LEU A O 1
ATOM 2305 N N . THR A 1 305 ? 17.244 17.102 -6.061 1.00 85.06 305 THR A N 1
ATOM 2306 C CA . THR A 1 305 ? 16.936 17.115 -7.497 1.00 85.06 305 THR A CA 1
ATOM 2307 C C . THR A 1 305 ? 17.345 18.451 -8.127 1.00 85.06 305 THR A C 1
ATOM 2309 O O . THR A 1 305 ? 18.011 18.451 -9.155 1.00 85.06 305 THR A O 1
ATOM 2312 N N . LEU A 1 306 ? 17.053 19.588 -7.482 1.00 85.38 306 LEU A N 1
ATOM 2313 C CA . LEU A 1 306 ? 17.472 20.916 -7.964 1.00 85.38 306 LEU A CA 1
ATOM 2314 C C . LEU A 1 306 ? 18.993 21.122 -7.942 1.00 85.38 306 LEU A C 1
ATOM 2316 O O . LEU A 1 306 ? 19.530 21.854 -8.769 1.00 85.38 306 LEU A O 1
ATOM 2320 N N . CYS A 1 307 ? 19.697 20.485 -7.006 1.00 84.88 307 CYS A N 1
ATOM 2321 C CA . CYS A 1 307 ? 21.155 20.535 -6.924 1.00 84.88 307 CYS A CA 1
ATOM 2322 C C . CYS A 1 307 ? 21.869 19.644 -7.963 1.00 84.88 307 CYS A C 1
ATOM 2324 O O . CYS A 1 307 ? 23.091 19.534 -7.886 1.00 84.88 307 CYS A O 1
ATOM 2326 N N . ASN A 1 308 ? 21.150 19.002 -8.899 1.00 80.62 308 ASN A N 1
ATOM 2327 C CA . ASN A 1 308 ? 21.696 18.063 -9.896 1.00 80.62 308 ASN A CA 1
ATOM 2328 C C . ASN A 1 308 ? 22.578 16.956 -9.286 1.00 80.62 308 ASN A C 1
ATOM 2330 O O . ASN A 1 308 ? 23.544 16.491 -9.886 1.00 80.62 308 ASN A O 1
ATOM 2334 N N . VAL A 1 309 ? 22.237 16.508 -8.071 1.00 78.69 309 VAL A N 1
ATOM 2335 C CA . VAL A 1 309 ? 22.911 15.367 -7.423 1.00 78.69 309 VAL A CA 1
ATOM 2336 C C . VAL A 1 309 ? 22.555 14.051 -8.125 1.00 78.69 309 VAL A C 1
ATOM 2338 O O . VAL A 1 309 ? 23.315 13.085 -8.074 1.00 78.69 309 VAL A O 1
ATOM 2341 N N . PHE A 1 310 ? 21.402 14.005 -8.794 1.00 77.44 310 PHE A N 1
ATOM 2342 C CA . PHE A 1 310 ? 20.954 12.861 -9.577 1.00 77.44 310 PHE A CA 1
ATOM 2343 C C . PHE A 1 310 ? 21.268 13.080 -11.059 1.00 77.44 310 PHE A C 1
ATOM 2345 O O . PHE A 1 310 ? 21.052 14.166 -11.582 1.00 77.44 310 PHE A O 1
ATOM 2352 N N . THR A 1 311 ? 21.756 12.037 -11.733 1.00 74.50 311 THR A N 1
ATOM 2353 C CA . THR A 1 311 ? 22.014 12.061 -13.182 1.00 74.50 311 THR A CA 1
ATOM 2354 C C . THR A 1 311 ? 20.734 12.322 -13.985 1.00 74.50 311 THR A C 1
ATOM 2356 O O . THR A 1 311 ? 19.649 11.851 -13.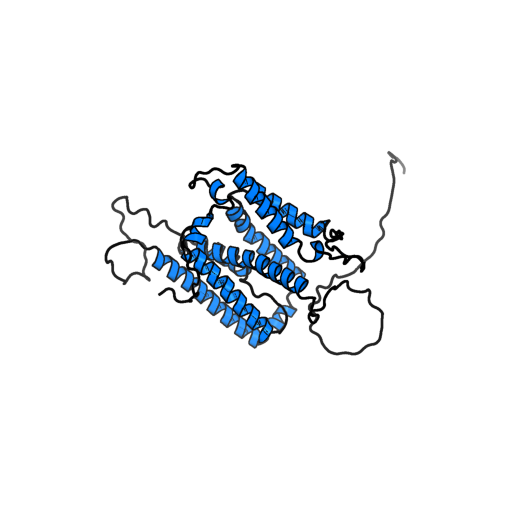623 1.00 74.50 311 THR A O 1
ATOM 2359 N N . ASP A 1 312 ? 20.874 13.064 -15.083 1.00 72.56 312 ASP A N 1
ATOM 2360 C CA . ASP A 1 312 ? 19.804 13.365 -16.040 1.00 72.56 312 ASP A CA 1
ATOM 2361 C C . ASP A 1 312 ? 19.513 12.208 -17.013 1.00 72.56 312 ASP A C 1
ATOM 2363 O O . ASP A 1 312 ? 18.498 12.224 -17.710 1.00 72.56 312 ASP A O 1
ATOM 2367 N N . ASP A 1 313 ? 20.358 11.174 -17.042 1.00 73.31 313 ASP A N 1
ATOM 2368 C CA . ASP A 1 313 ? 20.2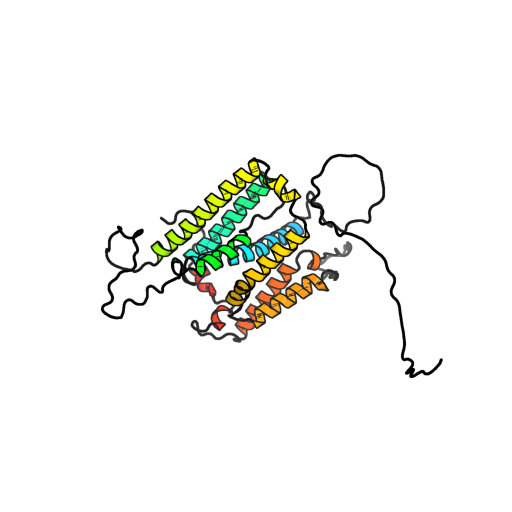16 10.068 -17.985 1.00 73.31 313 ASP A CA 1
ATOM 2369 C C . ASP A 1 313 ? 19.048 9.143 -17.611 1.00 73.31 313 ASP A C 1
ATOM 2371 O O . ASP A 1 313 ? 19.125 8.381 -16.644 1.00 73.31 313 ASP A O 1
ATOM 2375 N N . ARG A 1 314 ? 17.992 9.126 -18.441 1.00 67.94 314 ARG A N 1
ATOM 2376 C CA . ARG A 1 314 ? 16.773 8.301 -18.259 1.00 67.94 314 ARG A CA 1
ATOM 2377 C C . ARG A 1 314 ? 17.051 6.797 -18.102 1.00 67.94 314 ARG A C 1
ATOM 2379 O O . ARG A 1 314 ? 16.269 6.088 -17.473 1.00 67.94 314 ARG A O 1
ATOM 2386 N N . ASN A 1 315 ? 18.175 6.318 -18.637 1.00 66.62 315 ASN A N 1
ATOM 2387 C CA . ASN A 1 315 ? 18.585 4.911 -18.582 1.00 66.62 315 ASN A CA 1
ATOM 2388 C C . ASN A 1 315 ? 19.343 4.540 -17.298 1.00 66.62 315 ASN A C 1
ATOM 2390 O O . ASN A 1 315 ? 19.534 3.355 -17.016 1.00 66.62 315 ASN A O 1
ATOM 2394 N N . SER A 1 316 ? 19.779 5.521 -16.505 1.00 72.38 316 SER A N 1
ATOM 2395 C CA . SER A 1 316 ? 20.475 5.261 -15.250 1.00 72.38 316 SER A CA 1
ATOM 2396 C C . SER A 1 316 ? 19.487 5.004 -14.116 1.00 72.38 316 SER A C 1
ATOM 2398 O O . SER A 1 316 ? 18.487 5.699 -13.941 1.00 72.38 316 SER A O 1
ATOM 2400 N N . THR A 1 317 ? 19.790 4.031 -13.260 1.00 68.88 317 THR A N 1
ATOM 2401 C CA . THR A 1 317 ? 18.963 3.698 -12.090 1.00 68.88 317 THR A CA 1
ATOM 2402 C C . THR A 1 317 ? 18.824 4.846 -11.091 1.00 68.88 317 THR A C 1
ATOM 2404 O O . THR A 1 317 ? 17.853 4.868 -10.338 1.00 68.88 317 THR A O 1
ATOM 2407 N N . ALA A 1 318 ? 19.754 5.803 -11.102 1.00 71.94 318 ALA A N 1
ATOM 2408 C CA . ALA A 1 318 ? 19.712 6.990 -10.252 1.00 71.94 318 ALA A CA 1
ATOM 2409 C C . ALA A 1 318 ? 18.683 8.040 -10.725 1.00 71.94 318 ALA A C 1
ATOM 2411 O O . ALA A 1 318 ? 18.210 8.824 -9.904 1.00 71.94 318 ALA A O 1
ATOM 2412 N N . TYR A 1 319 ? 18.266 8.012 -11.999 1.00 75.75 319 TYR A N 1
ATOM 2413 C CA . TYR A 1 319 ? 17.218 8.896 -12.526 1.00 75.75 319 TYR A CA 1
ATOM 2414 C C . TYR A 1 319 ? 15.855 8.621 -11.873 1.00 75.75 319 TYR A C 1
ATOM 2416 O O . TYR A 1 319 ? 15.129 9.550 -11.526 1.00 75.75 319 TYR A O 1
ATOM 2424 N N . LYS A 1 320 ? 15.543 7.345 -11.586 1.00 74.31 320 LYS A N 1
ATOM 2425 C CA . LYS A 1 320 ? 14.280 6.918 -10.943 1.00 74.31 320 LYS A CA 1
ATOM 2426 C C . LYS A 1 320 ? 14.063 7.491 -9.533 1.00 74.31 320 LYS A C 1
ATOM 2428 O O . LYS A 1 320 ? 12.970 7.356 -8.992 1.00 74.31 320 LYS A O 1
ATOM 2433 N N . ALA A 1 321 ? 15.083 8.086 -8.920 1.00 74.50 321 ALA A N 1
ATOM 2434 C CA . ALA A 1 321 ? 15.002 8.654 -7.579 1.00 74.50 321 ALA A CA 1
ATOM 2435 C C . ALA A 1 321 ? 14.758 10.167 -7.545 1.00 74.50 321 ALA A C 1
ATOM 2437 O O . ALA A 1 321 ? 14.627 10.736 -6.458 1.00 74.50 321 ALA A O 1
ATOM 2438 N N . ARG A 1 322 ? 14.731 10.822 -8.708 1.00 77.25 322 ARG A N 1
ATOM 2439 C CA . ARG A 1 322 ? 14.393 12.237 -8.786 1.00 77.25 322 ARG A CA 1
ATOM 2440 C C . ARG A 1 322 ? 12.916 12.449 -8.491 1.00 77.25 322 ARG A C 1
ATOM 2442 O O . ARG A 1 322 ? 12.074 11.622 -8.846 1.00 77.25 322 ARG A O 1
ATOM 2449 N N . ALA A 1 323 ? 12.593 13.590 -7.893 1.00 78.94 323 ALA A N 1
ATOM 2450 C CA . ALA A 1 323 ? 11.210 13.928 -7.572 1.00 78.94 323 ALA A CA 1
ATOM 2451 C C . ALA A 1 323 ? 10.342 14.204 -8.821 1.00 78.94 323 ALA A C 1
ATOM 2453 O O . ALA A 1 323 ? 9.118 14.108 -8.749 1.00 78.94 323 ALA A O 1
ATOM 2454 N N . ASP A 1 324 ? 10.962 14.510 -9.963 1.00 78.94 324 ASP A N 1
ATOM 2455 C CA . ASP A 1 324 ? 10.325 14.834 -11.245 1.00 78.94 324 ASP A CA 1
ATOM 2456 C C . ASP A 1 324 ? 10.276 13.658 -12.243 1.00 78.94 324 ASP A C 1
ATOM 2458 O O . ASP A 1 324 ? 9.638 13.766 -13.289 1.00 78.94 324 ASP A O 1
ATOM 2462 N N . ALA A 1 325 ? 10.859 12.500 -11.911 1.00 72.50 325 ALA A N 1
ATOM 2463 C CA . ALA A 1 325 ? 11.026 11.365 -12.831 1.00 72.50 325 ALA A CA 1
ATOM 2464 C C . ALA A 1 325 ? 9.716 10.749 -13.368 1.00 72.50 325 ALA A C 1
ATOM 2466 O O . ALA A 1 325 ? 9.739 9.989 -14.333 1.00 72.50 325 ALA A O 1
ATOM 2467 N N . LYS A 1 326 ? 8.569 11.026 -12.733 1.00 74.31 326 LYS A N 1
ATOM 2468 C CA . LYS A 1 326 ? 7.246 10.501 -13.121 1.00 74.31 326 LYS A CA 1
ATOM 2469 C C . LYS A 1 326 ? 6.233 11.594 -13.495 1.00 74.31 32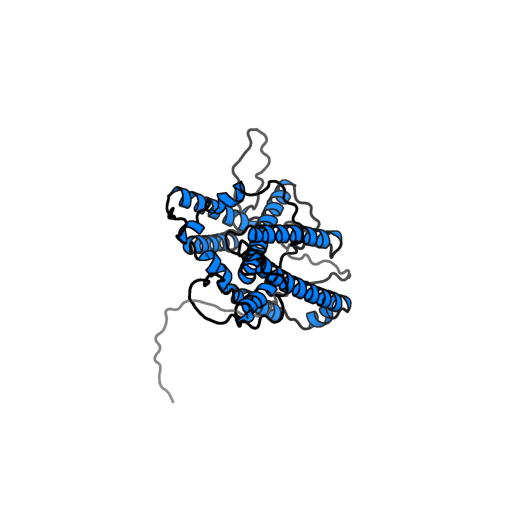6 LYS A C 1
ATOM 2471 O O . LYS A 1 326 ? 5.034 11.318 -13.525 1.00 74.31 326 LYS A O 1
ATOM 2476 N N . LEU A 1 327 ? 6.684 12.813 -13.812 1.00 77.38 327 LEU A N 1
ATOM 2477 C CA . LEU A 1 327 ? 5.792 13.896 -14.258 1.00 77.38 327 LEU A CA 1
ATOM 2478 C C . LEU A 1 327 ? 5.042 13.557 -15.558 1.00 77.38 327 LEU A C 1
ATOM 2480 O O . LEU A 1 327 ? 3.885 13.948 -15.701 1.00 77.38 327 LEU A O 1
ATOM 2484 N N . ASP A 1 328 ? 5.642 12.765 -16.451 1.00 74.88 328 ASP A N 1
ATOM 2485 C CA . ASP A 1 328 ? 5.014 12.303 -17.700 1.00 74.88 328 ASP A CA 1
ATOM 2486 C C . ASP A 1 328 ? 3.668 11.594 -17.457 1.00 74.88 328 ASP A C 1
ATOM 2488 O O . ASP A 1 328 ? 2.724 11.738 -18.236 1.00 74.88 328 ASP A O 1
ATOM 2492 N N . ILE A 1 329 ? 3.542 10.865 -16.342 1.00 76.38 329 ILE A N 1
ATOM 2493 C CA . ILE A 1 329 ? 2.313 10.147 -15.967 1.00 76.38 329 ILE A CA 1
ATOM 2494 C C . ILE A 1 329 ? 1.201 11.136 -15.600 1.00 76.38 329 ILE A C 1
ATOM 2496 O O . ILE A 1 329 ? 0.037 10.888 -15.889 1.00 76.38 329 ILE A O 1
ATOM 2500 N N . ILE A 1 330 ? 1.550 12.275 -14.994 1.00 79.25 330 ILE A N 1
ATOM 2501 C CA . ILE A 1 330 ? 0.578 13.308 -14.619 1.00 79.25 330 ILE A CA 1
ATOM 2502 C C . ILE A 1 330 ? 0.022 13.972 -15.882 1.00 79.25 330 ILE A C 1
ATOM 2504 O O . ILE A 1 330 ? -1.192 14.115 -16.007 1.00 79.25 330 ILE A O 1
ATOM 2508 N N . TYR A 1 331 ? 0.885 14.310 -16.845 1.00 81.62 331 TYR A N 1
ATOM 2509 C CA . TYR A 1 331 ? 0.462 14.952 -18.095 1.00 81.62 331 TYR A CA 1
ATOM 2510 C C . TYR A 1 331 ? -0.316 14.027 -19.035 1.00 81.62 331 TYR A C 1
ATOM 2512 O O . TYR A 1 331 ? -1.195 14.494 -19.753 1.00 81.62 331 TYR A O 1
ATOM 2520 N N . SER A 1 332 ? -0.0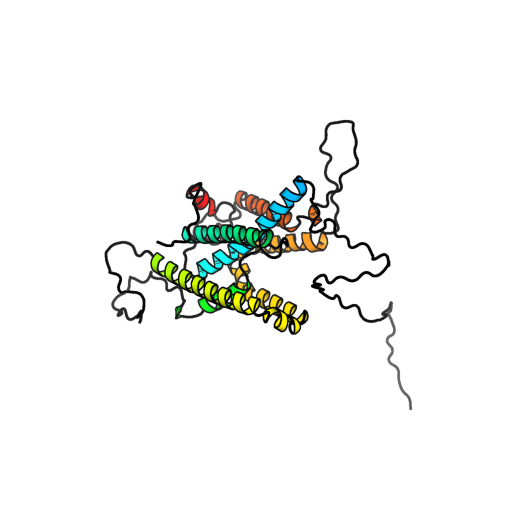08 12.729 -19.034 1.00 78.88 332 SER A N 1
ATOM 2521 C CA . SER A 1 332 ? -0.705 11.730 -19.858 1.00 78.88 332 SER A CA 1
ATOM 2522 C C . SER A 1 332 ? -1.985 11.182 -19.216 1.00 78.88 332 SER A C 1
ATOM 2524 O O . SER A 1 332 ? -2.720 10.436 -19.862 1.00 78.88 332 SER A O 1
ATOM 2526 N N . SER A 1 333 ? -2.272 11.536 -17.959 1.00 78.75 333 SER A N 1
ATOM 2527 C CA . SER A 1 333 ? -3.441 11.028 -17.239 1.00 78.75 333 SER A CA 1
ATOM 2528 C C . SER A 1 333 ? -4.724 11.800 -17.554 1.00 78.75 333 SER A C 1
ATOM 2530 O O . SER A 1 333 ? -4.746 13.028 -17.632 1.00 78.75 333 SER A O 1
ATOM 2532 N N . ASN A 1 334 ? -5.828 11.065 -17.694 1.00 80.94 334 ASN A N 1
ATOM 2533 C CA . ASN A 1 334 ? -7.158 11.656 -17.804 1.00 80.94 334 ASN A CA 1
ATOM 2534 C C . ASN A 1 334 ? -7.601 12.243 -16.454 1.00 80.94 334 ASN A C 1
ATOM 2536 O O . ASN A 1 334 ? -7.390 11.637 -15.406 1.00 80.94 334 ASN A O 1
ATOM 2540 N N . TRP A 1 335 ? -8.293 13.386 -16.489 1.00 80.31 335 TRP A N 1
ATOM 2541 C CA . TRP A 1 335 ? -8.775 14.088 -15.289 1.00 80.31 335 TRP A CA 1
ATOM 2542 C C . TRP A 1 335 ? -9.750 13.264 -14.440 1.00 80.31 335 TRP A C 1
ATOM 2544 O O . TRP A 1 335 ? -9.723 13.337 -13.214 1.00 80.31 335 TRP A O 1
ATOM 2554 N N . LEU A 1 336 ? -10.620 12.486 -15.086 1.00 81.56 336 LEU A N 1
ATOM 2555 C CA . LEU A 1 336 ? -11.538 11.560 -14.434 1.00 81.56 336 LEU A CA 1
ATOM 2556 C C . LEU A 1 336 ? -11.508 10.244 -15.201 1.00 81.56 336 LEU A C 1
ATOM 2558 O O . LEU A 1 336 ? -11.971 10.166 -16.337 1.00 81.56 336 LEU A O 1
ATOM 2562 N N . GLN A 1 337 ? -10.970 9.209 -14.568 1.00 77.75 337 GLN A N 1
ATOM 2563 C CA . GLN A 1 337 ? -11.072 7.842 -15.051 1.00 77.75 337 GLN A CA 1
ATOM 2564 C C . GLN A 1 337 ? -11.835 7.040 -14.006 1.00 77.75 337 GLN A C 1
ATOM 2566 O O . GLN A 1 337 ? -11.368 6.871 -12.879 1.00 77.75 337 GLN A O 1
ATOM 2571 N N . LEU A 1 338 ? -13.029 6.573 -14.370 1.00 77.44 338 LEU A N 1
ATOM 2572 C CA . LEU A 1 338 ? -13.759 5.661 -13.508 1.00 77.44 338 LEU A CA 1
ATOM 2573 C C . LEU A 1 338 ? -13.050 4.312 -13.556 1.00 77.44 338 LEU A C 1
ATOM 2575 O O . LEU A 1 338 ? -12.904 3.701 -14.614 1.00 77.44 338 LEU A O 1
ATOM 2579 N N . THR A 1 339 ? -12.582 3.875 -12.398 1.00 68.25 339 THR A N 1
ATOM 2580 C CA . THR A 1 339 ? -11.914 2.596 -12.256 1.00 68.25 339 THR A CA 1
ATOM 2581 C C . THR A 1 339 ? -12.936 1.470 -12.389 1.00 68.25 339 THR A C 1
ATOM 2583 O O . THR A 1 339 ? -13.656 1.169 -11.438 1.00 68.25 339 THR A O 1
ATOM 2586 N N . TYR A 1 340 ? -13.037 0.880 -13.577 1.00 61.34 340 TYR A N 1
ATOM 2587 C CA . TYR A 1 340 ? -13.967 -0.209 -13.855 1.00 61.34 340 TYR A CA 1
ATOM 2588 C C . TYR A 1 340 ? -13.237 -1.563 -13.779 1.00 61.34 340 TYR A C 1
ATOM 2590 O O . TYR A 1 340 ? -12.122 -1.668 -14.290 1.00 61.34 340 TYR A O 1
ATOM 2598 N N . PRO A 1 341 ? -13.810 -2.588 -13.120 1.00 55.81 341 PRO A N 1
ATOM 2599 C CA . PRO A 1 341 ? -13.164 -3.890 -12.963 1.00 55.81 341 PRO A CA 1
ATOM 2600 C C . PRO A 1 341 ? -13.108 -4.755 -14.235 1.00 55.81 341 PRO A C 1
ATOM 2602 O O . PRO A 1 341 ? -12.521 -5.834 -14.164 1.00 55.81 341 PRO A O 1
ATOM 2605 N N . ASP A 1 342 ? -13.652 -4.327 -15.383 1.00 43.59 342 ASP A N 1
ATOM 2606 C CA . ASP A 1 342 ? -13.520 -5.125 -16.609 1.00 43.59 342 ASP A CA 1
ATOM 2607 C C . ASP A 1 342 ? -12.230 -4.816 -17.367 1.00 43.59 342 ASP A C 1
ATOM 2609 O O . ASP A 1 342 ? -11.999 -3.719 -17.870 1.00 43.59 342 ASP A O 1
ATOM 2613 N N . PHE A 1 343 ? -11.424 -5.863 -17.511 1.00 51.88 343 PHE A N 1
ATOM 2614 C CA . PHE A 1 343 ? -10.314 -5.948 -18.450 1.00 51.88 343 PHE A CA 1
ATOM 2615 C C . PHE A 1 343 ? -10.805 -6.351 -19.850 1.00 51.88 343 PHE A C 1
ATOM 2617 O O . PHE A 1 343 ? -10.220 -7.265 -20.429 1.00 51.88 343 PHE A O 1
ATOM 2624 N N . ASN A 1 344 ? -11.913 -5.807 -20.361 1.00 33.66 344 ASN A N 1
ATOM 2625 C CA . ASN A 1 344 ? -12.412 -6.185 -21.691 1.00 33.66 344 ASN A CA 1
ATOM 2626 C C . ASN A 1 344 ? -11.950 -5.230 -22.785 1.00 33.66 344 ASN A C 1
ATOM 2628 O O . ASN A 1 344 ? -12.077 -4.004 -22.570 1.00 33.66 344 ASN A O 1
#